Protein AF-A0A1L8PHJ1-F1 (afdb_monomer_lite)

Radius of gyration: 26.44 Å; chains: 1; bounding box: 62×34×85 Å

Sequence (189 aa):
YVNIPREQILANYRILLDYLNSPWISELEMPNFPSSNSGLFHFLEVKKLFLLNYLILTVSGTGTFFFLLYAKKKKLYKSFLLYFRFGILLSLTIIVSIIISFDALFLLFHQTFFNNDAWLFNPATDPIILALPAEFFMHNFLLAFGLVEIFLVVGYVIAKVKIRNQDNLTQRKNLKRQIGVEKEFSTVK

Secondary structure (DSSP, 8-state):
---S-HHHHHHHHHHHHHHHH-TT------TTS---HHHHHHHHHHHHHHHHHHHHHHHHHHHHHHHHHHHHHHTTHHHHHHHHHHHHHHHHHHHHHHHHHHHHHHHHHHHHH-SSSTTS--TTT-GGGGTS-HHHHHHHHHHHHHHHHHHHHHHHHHHHHHHHHHHHHHHHHHHHHHHHHHHHHHHT-

pLDDT: mean 93.97, std 7.01, range [52.66, 98.69]

Foldseek 3Di:
DDPDDPVLLVVLVVLLVCQLQDPPNPFRDRPRWAADPLLRVVSVLSSVVNVVVVVCCVVVVVVVVVVVVVCVVVVVLVVLLVVLVVQLVVLVVVLVCLVPPQPVVVVVVCVVRPPDCSVVDDCVRGVVCVSVPSVNVSVVSNVVSVVSNVVSVVSNVVSVVSVVVVVVVVVVVVVVVVVVVVVVVVVVD

Structure (mmCIF, N/CA/C/O backbone):
data_AF-A0A1L8PHJ1-F1
#
_entry.id   AF-A0A1L8PHJ1-F1
#
loop_
_atom_site.group_PDB
_atom_site.id
_atom_site.type_symbol
_atom_site.label_atom_id
_atom_site.label_alt_id
_atom_site.label_comp_id
_atom_site.label_asym_id
_atom_site.label_entity_id
_atom_site.label_seq_id
_atom_site.pdbx_PDB_ins_code
_atom_site.Cartn_x
_atom_site.Cartn_y
_atom_site.Cartn_z
_atom_site.occupancy
_atom_site.B_iso_or_equiv
_atom_site.auth_seq_id
_atom_site.auth_comp_id
_atom_site.auth_asym_id
_atom_site.auth_atom_id
_atom_site.pdbx_PDB_model_num
ATOM 1 N N . TYR A 1 1 ? 1.371 -10.123 -25.597 1.00 58.72 1 TYR A N 1
ATOM 2 C CA . TYR A 1 1 ? 1.732 -11.175 -24.624 1.00 58.72 1 TYR A CA 1
ATOM 3 C C . TYR A 1 1 ? 3.206 -11.509 -24.770 1.00 58.72 1 TYR A C 1
ATOM 5 O O . TYR A 1 1 ? 3.681 -11.585 -25.897 1.00 58.72 1 TYR A O 1
ATOM 13 N N . VAL A 1 2 ? 3.930 -11.646 -23.657 1.00 80.12 2 VAL A N 1
ATOM 14 C CA . VAL A 1 2 ? 5.372 -11.955 -23.646 1.00 80.12 2 VAL A CA 1
ATOM 15 C C . VAL A 1 2 ? 5.601 -13.387 -24.127 1.00 80.12 2 VAL A C 1
ATOM 17 O O . VAL A 1 2 ? 4.974 -14.310 -23.615 1.00 80.12 2 VAL A O 1
ATOM 20 N N . ASN A 1 3 ? 6.499 -13.579 -25.094 1.00 87.00 3 ASN A N 1
ATOM 21 C CA . ASN A 1 3 ? 6.809 -14.892 -25.664 1.00 87.00 3 ASN A CA 1
ATOM 22 C C . ASN A 1 3 ? 7.999 -15.563 -24.951 1.00 87.00 3 ASN A C 1
ATOM 24 O O . ASN A 1 3 ? 8.999 -15.891 -25.585 1.00 87.00 3 ASN A O 1
ATOM 28 N N . ILE A 1 4 ? 7.917 -15.716 -23.625 1.00 91.00 4 ILE A N 1
ATOM 29 C CA . ILE A 1 4 ? 8.902 -16.462 -22.823 1.00 91.00 4 ILE A CA 1
ATOM 30 C C . ILE A 1 4 ? 8.184 -17.410 -21.846 1.00 91.00 4 ILE A C 1
ATOM 32 O O . ILE A 1 4 ? 7.038 -17.141 -21.470 1.00 91.00 4 ILE A O 1
ATOM 36 N N . PRO A 1 5 ? 8.820 -18.513 -21.406 1.00 95.25 5 PRO A N 1
ATOM 37 C CA . PRO A 1 5 ? 8.209 -19.455 -20.472 1.00 95.25 5 PRO A CA 1
ATOM 38 C C . PRO A 1 5 ? 7.748 -18.791 -19.168 1.00 95.25 5 PRO A C 1
ATOM 40 O O . PRO A 1 5 ? 8.452 -17.959 -18.595 1.00 95.25 5 PRO A O 1
ATOM 43 N N . ARG A 1 6 ? 6.596 -19.226 -18.636 1.00 94.50 6 ARG A N 1
ATOM 44 C CA . ARG A 1 6 ? 6.019 -18.723 -17.370 1.00 94.50 6 ARG A CA 1
ATOM 45 C C . ARG A 1 6 ? 7.021 -18.720 -16.213 1.00 94.50 6 ARG A C 1
ATOM 47 O O . ARG A 1 6 ? 7.006 -17.810 -15.391 1.00 94.50 6 ARG A O 1
ATOM 54 N N . GLU A 1 7 ? 7.863 -19.743 -16.132 1.00 95.75 7 GLU A N 1
ATOM 55 C CA . GLU A 1 7 ? 8.888 -19.854 -15.094 1.00 95.75 7 GLU A CA 1
ATOM 56 C C . GLU A 1 7 ? 9.885 -18.689 -15.139 1.00 95.75 7 GLU A C 1
ATOM 58 O O . GLU A 1 7 ? 10.178 -18.104 -14.100 1.00 95.75 7 GLU A O 1
ATOM 63 N N . GLN A 1 8 ? 10.316 -18.282 -16.336 1.00 96.25 8 GLN A N 1
ATOM 64 C CA . GLN A 1 8 ? 11.213 -17.140 -16.517 1.00 96.25 8 GLN A CA 1
ATOM 65 C C . GLN A 1 8 ? 10.525 -15.827 -16.133 1.00 96.25 8 GLN A C 1
ATOM 67 O O . GLN A 1 8 ? 11.126 -15.004 -15.442 1.00 96.25 8 GLN A O 1
ATOM 72 N N . ILE A 1 9 ? 9.246 -15.652 -16.491 1.00 95.62 9 ILE A N 1
ATOM 73 C CA . ILE A 1 9 ? 8.458 -14.481 -16.067 1.00 95.62 9 ILE A CA 1
ATOM 74 C C . ILE A 1 9 ? 8.428 -14.392 -14.537 1.00 95.62 9 ILE A C 1
ATOM 76 O O . ILE A 1 9 ? 8.737 -13.348 -13.970 1.00 95.62 9 ILE A O 1
ATOM 80 N N . LEU A 1 10 ? 8.100 -15.495 -13.859 1.00 96.44 10 LEU A N 1
ATOM 81 C CA . LEU A 1 10 ? 8.018 -15.524 -12.398 1.00 96.44 10 LEU A CA 1
ATOM 82 C C . LEU A 1 10 ? 9.376 -15.346 -11.719 1.00 96.44 10 LEU A C 1
ATOM 84 O O . LEU A 1 10 ? 9.433 -14.721 -10.662 1.00 96.44 10 LEU A O 1
ATOM 88 N N . ALA A 1 11 ? 10.454 -15.873 -12.30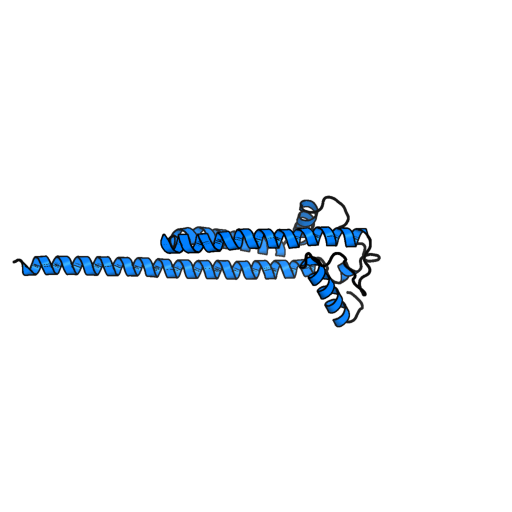0 1.00 97.56 11 ALA A N 1
ATOM 89 C CA . ALA A 1 11 ? 11.804 -15.671 -11.786 1.00 97.56 11 ALA A CA 1
ATOM 90 C C . ALA A 1 11 ? 12.192 -14.183 -11.817 1.00 97.56 11 ALA A C 1
ATOM 92 O O . ALA A 1 11 ? 12.595 -13.640 -10.793 1.00 97.56 11 ALA A O 1
ATOM 93 N N . ASN A 1 12 ? 11.978 -13.497 -12.944 1.00 97.56 12 ASN A N 1
ATOM 94 C CA . ASN A 1 12 ? 12.277 -12.064 -13.063 1.00 97.56 12 ASN A CA 1
ATOM 95 C C . ASN A 1 12 ? 11.343 -11.211 -12.199 1.00 97.56 12 ASN A C 1
ATOM 97 O O . ASN A 1 12 ? 11.788 -10.251 -11.579 1.00 97.56 12 ASN A O 1
ATOM 101 N N . TYR A 1 13 ? 10.067 -11.592 -12.091 1.00 96.56 13 TYR A N 1
ATOM 102 C CA . TYR A 1 13 ? 9.125 -10.929 -11.190 1.00 96.56 13 TYR A CA 1
ATOM 103 C C . TYR A 1 13 ? 9.574 -11.012 -9.724 1.00 96.56 13 TYR A C 1
ATOM 105 O O . TYR A 1 13 ? 9.470 -10.030 -8.995 1.00 96.56 13 TYR A O 1
ATOM 113 N N . ARG A 1 14 ? 10.119 -12.156 -9.287 1.00 97.75 14 ARG A N 1
ATOM 114 C CA . ARG A 1 14 ? 10.694 -12.299 -7.939 1.00 97.75 14 ARG A CA 1
ATOM 115 C C . ARG A 1 14 ? 11.923 -11.422 -7.746 1.00 97.75 14 ARG A C 1
ATOM 117 O O . ARG A 1 14 ? 11.971 -10.724 -6.746 1.00 97.75 14 ARG A O 1
ATOM 124 N N . ILE A 1 15 ? 12.842 -11.390 -8.713 1.00 98.38 15 ILE A N 1
ATOM 125 C CA . ILE A 1 15 ? 14.014 -10.500 -8.661 1.00 98.38 15 ILE A CA 1
ATOM 126 C C . ILE A 1 15 ? 13.575 -9.037 -8.512 1.00 98.38 15 ILE A C 1
ATOM 128 O O . ILE A 1 15 ? 14.080 -8.320 -7.648 1.00 98.38 15 ILE A O 1
ATOM 132 N N . LEU A 1 16 ? 12.590 -8.609 -9.306 1.00 98.38 16 LEU A N 1
ATOM 133 C CA . LEU A 1 16 ? 12.024 -7.268 -9.209 1.00 98.38 16 LEU A CA 1
ATOM 134 C C . LEU A 1 16 ? 11.424 -7.007 -7.821 1.00 98.38 16 LEU A C 1
ATOM 136 O O . LEU A 1 16 ? 11.701 -5.972 -7.218 1.00 98.38 16 LEU A O 1
ATOM 140 N N . LEU A 1 17 ? 10.623 -7.933 -7.285 1.00 98.12 17 LEU A N 1
ATOM 141 C CA . LEU A 1 17 ? 10.052 -7.781 -5.946 1.00 98.12 17 LEU A CA 1
ATOM 142 C C . LEU A 1 17 ? 11.123 -7.752 -4.853 1.00 98.12 17 LEU A C 1
ATOM 144 O O . LEU A 1 17 ? 11.017 -6.934 -3.941 1.00 98.12 17 LEU A O 1
ATOM 148 N N . ASP A 1 18 ? 12.151 -8.591 -4.933 1.00 98.38 18 ASP A N 1
ATOM 149 C CA . ASP A 1 18 ? 13.248 -8.592 -3.968 1.00 98.38 18 ASP A CA 1
ATOM 150 C C . ASP A 1 18 ? 13.958 -7.234 -3.982 1.00 98.38 18 ASP A C 1
ATOM 152 O O . ASP A 1 18 ? 14.141 -6.627 -2.923 1.00 98.38 18 ASP A O 1
ATOM 156 N N . TYR A 1 19 ? 14.260 -6.706 -5.174 1.00 98.69 19 TYR A N 1
ATOM 157 C CA . TYR A 1 19 ? 14.832 -5.372 -5.354 1.00 98.69 19 TYR A CA 1
ATOM 158 C C . TYR A 1 19 ? 13.950 -4.266 -4.757 1.00 98.69 19 TYR A C 1
ATOM 160 O O . TYR A 1 19 ? 14.456 -3.417 -4.020 1.00 98.69 19 TYR A O 1
ATOM 168 N N . LEU A 1 20 ? 12.643 -4.264 -5.042 1.00 98.50 20 LEU A N 1
ATOM 169 C CA . LEU A 1 20 ? 11.722 -3.218 -4.580 1.00 98.50 20 LEU A CA 1
ATOM 170 C C . LEU A 1 20 ? 11.507 -3.246 -3.059 1.00 98.50 20 LEU A C 1
ATOM 172 O O . LEU A 1 20 ? 11.397 -2.188 -2.439 1.00 98.50 20 LEU A O 1
ATOM 176 N N . ASN A 1 21 ? 11.462 -4.433 -2.448 1.00 98.12 21 ASN A N 1
ATOM 177 C CA . ASN A 1 21 ? 11.154 -4.585 -1.022 1.00 98.12 21 ASN A CA 1
ATOM 178 C C . ASN A 1 21 ? 12.393 -4.540 -0.113 1.00 98.12 21 ASN A C 1
ATOM 180 O O . ASN A 1 21 ? 12.257 -4.288 1.085 1.00 98.12 21 ASN A O 1
ATOM 184 N N . SER A 1 22 ? 13.596 -4.761 -0.652 1.00 96.94 22 SER A N 1
ATOM 185 C CA . SER A 1 22 ? 14.820 -4.882 0.149 1.00 96.94 22 SER A CA 1
ATOM 186 C C . SER A 1 22 ? 15.733 -3.659 0.016 1.00 96.94 22 SER A C 1
ATOM 188 O O . SER A 1 22 ? 16.270 -3.409 -1.067 1.00 96.94 22 SER A O 1
ATOM 190 N N . PRO A 1 23 ? 16.022 -2.909 1.097 1.00 95.81 23 PRO A N 1
ATOM 191 C CA . PRO A 1 23 ? 16.910 -1.748 1.019 1.00 95.81 23 PRO A CA 1
ATOM 192 C C . PRO A 1 23 ? 18.377 -2.104 0.710 1.00 95.81 23 PRO A C 1
ATOM 194 O O . PRO A 1 23 ? 19.097 -1.254 0.202 1.00 95.81 23 PRO A O 1
ATOM 197 N N . TRP A 1 24 ? 18.817 -3.340 0.967 1.00 96.56 24 TRP A N 1
ATOM 198 C CA . TRP A 1 24 ? 20.201 -3.797 0.746 1.00 96.56 24 TRP A CA 1
ATOM 199 C C . TRP A 1 24 ? 20.516 -4.251 -0.689 1.00 96.56 24 TRP A C 1
ATOM 201 O O . TRP A 1 24 ? 21.683 -4.455 -1.004 1.00 96.56 24 TRP A O 1
ATOM 211 N N . ILE A 1 25 ? 19.517 -4.414 -1.563 1.00 97.56 25 ILE A N 1
ATOM 212 C CA . ILE A 1 25 ? 19.743 -4.783 -2.971 1.00 97.56 25 ILE A CA 1
ATOM 213 C C . ILE A 1 25 ? 19.871 -3.497 -3.794 1.00 97.56 25 ILE A C 1
ATOM 215 O O . ILE A 1 25 ? 18.874 -2.827 -4.043 1.00 97.56 25 ILE A O 1
ATOM 219 N N . SER A 1 26 ? 21.080 -3.096 -4.179 1.00 95.31 26 SER A N 1
ATOM 220 C CA . SER A 1 26 ? 21.316 -1.797 -4.831 1.00 95.31 26 SER A CA 1
ATOM 221 C C . SER A 1 26 ? 20.964 -1.768 -6.317 1.00 95.31 26 SER A C 1
ATOM 223 O O . SER A 1 26 ? 20.560 -0.722 -6.821 1.00 95.31 26 SER A O 1
ATOM 225 N N . GLU A 1 27 ? 21.081 -2.902 -7.000 1.00 96.38 27 GLU A N 1
ATOM 226 C CA . GLU A 1 27 ? 20.980 -2.998 -8.457 1.00 96.38 27 GLU A CA 1
ATOM 227 C C . GLU A 1 27 ? 19.852 -3.947 -8.864 1.00 96.38 27 GLU A C 1
ATOM 229 O O . GLU A 1 27 ? 19.586 -4.948 -8.195 1.00 96.38 27 GLU A O 1
ATOM 234 N N . LEU A 1 28 ? 19.159 -3.589 -9.945 1.00 98.06 28 LEU A N 1
ATOM 235 C CA . LEU A 1 28 ? 18.108 -4.399 -10.545 1.00 98.06 28 LEU A CA 1
ATOM 236 C C . LEU A 1 28 ? 18.639 -4.996 -11.844 1.00 98.06 28 LEU A C 1
ATOM 238 O O . LEU A 1 28 ? 18.868 -4.273 -12.810 1.00 98.06 28 LEU A O 1
ATOM 242 N N . GLU A 1 29 ? 18.757 -6.318 -11.878 1.00 96.44 29 GLU A N 1
ATOM 243 C CA . GLU A 1 29 ? 19.151 -7.058 -13.071 1.00 96.44 29 GLU A CA 1
ATOM 244 C C . GLU A 1 29 ? 18.118 -8.143 -13.363 1.00 96.44 29 GLU A C 1
ATOM 246 O O . GLU A 1 29 ? 17.977 -9.105 -12.613 1.00 96.44 29 GLU A O 1
ATOM 251 N N . MET A 1 30 ? 17.371 -7.984 -14.455 1.00 96.44 30 MET A N 1
ATOM 252 C CA . MET A 1 30 ? 16.357 -8.944 -14.894 1.00 96.44 30 MET A CA 1
ATOM 253 C C . MET A 1 30 ? 16.862 -9.690 -16.139 1.00 96.44 30 MET A C 1
ATOM 255 O O . MET A 1 30 ? 16.794 -9.138 -17.239 1.00 96.44 30 MET A O 1
ATOM 259 N N . PRO A 1 31 ? 17.348 -10.944 -16.018 1.00 95.50 31 PRO A N 1
ATOM 260 C CA . PRO A 1 31 ? 17.994 -11.660 -17.123 1.00 95.50 31 PRO A CA 1
ATOM 261 C C . PRO A 1 31 ? 17.134 -11.829 -18.380 1.00 95.50 31 PRO A C 1
ATOM 263 O O . PRO A 1 31 ? 17.669 -11.971 -19.476 1.00 95.50 31 PRO A O 1
ATOM 266 N N . ASN A 1 32 ? 15.803 -11.840 -18.240 1.00 96.44 32 ASN A N 1
ATOM 267 C CA . ASN A 1 32 ? 14.878 -12.022 -19.364 1.00 96.44 32 ASN A CA 1
ATOM 268 C C . ASN A 1 32 ? 14.115 -10.747 -19.745 1.00 96.44 32 ASN A C 1
ATOM 270 O O . ASN A 1 32 ? 13.354 -10.768 -20.711 1.00 96.44 32 ASN A O 1
ATOM 274 N N . PHE A 1 33 ? 14.322 -9.650 -19.015 1.00 96.00 33 PHE A N 1
ATOM 275 C CA . PHE A 1 33 ? 13.743 -8.344 -19.314 1.00 96.00 33 PHE A CA 1
ATOM 276 C C . PHE A 1 33 ? 14.852 -7.289 -19.283 1.00 96.00 33 PHE A C 1
ATOM 278 O O . PHE A 1 33 ? 15.045 -6.644 -18.248 1.00 96.00 33 PHE A O 1
ATOM 285 N N . PRO A 1 34 ? 15.595 -7.105 -20.396 1.00 95.75 34 PRO A N 1
ATOM 286 C CA . PRO A 1 34 ? 16.557 -6.013 -20.485 1.00 95.75 34 PRO A CA 1
ATOM 287 C C . PRO A 1 34 ? 15.863 -4.691 -20.148 1.00 95.75 34 PRO A C 1
ATOM 289 O O . PRO A 1 34 ? 14.668 -4.530 -20.384 1.00 95.75 34 PRO A O 1
ATOM 292 N N . SER A 1 35 ? 16.598 -3.780 -19.528 1.00 96.38 35 SER A N 1
ATOM 293 C CA . SER A 1 35 ? 16.059 -2.503 -19.070 1.00 96.38 35 SER A CA 1
ATOM 294 C C . SER A 1 35 ? 17.006 -1.392 -19.492 1.00 96.38 35 SER A C 1
ATOM 296 O O . SER A 1 35 ? 18.223 -1.506 -19.337 1.00 96.38 35 SER A O 1
ATOM 298 N N . SER A 1 36 ? 16.451 -0.320 -20.042 1.00 97.88 36 SER A N 1
ATOM 299 C CA . SER A 1 36 ? 17.197 0.894 -20.346 1.00 97.88 36 SER A CA 1
ATOM 300 C C . SER A 1 36 ? 17.614 1.617 -19.060 1.00 97.88 36 SER A C 1
ATOM 302 O O . SER A 1 36 ? 17.044 1.400 -17.990 1.00 97.88 36 SER A O 1
ATOM 304 N N . ASN A 1 37 ? 18.561 2.556 -19.163 1.00 98.00 37 ASN A N 1
ATOM 305 C CA . ASN A 1 37 ? 18.913 3.430 -18.034 1.00 98.00 37 ASN A CA 1
ATOM 306 C C . ASN A 1 37 ? 17.697 4.213 -17.508 1.00 98.00 37 ASN A C 1
ATOM 308 O O . ASN A 1 37 ? 17.584 4.437 -16.306 1.00 98.00 37 ASN A O 1
ATOM 312 N N . SER A 1 38 ? 16.783 4.599 -18.405 1.00 98.12 38 SER A N 1
ATOM 313 C CA . SER A 1 38 ? 15.531 5.276 -18.056 1.00 98.12 38 SER A CA 1
ATOM 314 C C . SER A 1 38 ? 14.597 4.344 -17.277 1.00 98.12 38 SER A C 1
ATOM 316 O O . SER A 1 38 ? 14.136 4.694 -16.194 1.00 98.12 38 SER A O 1
ATOM 318 N N . GLY A 1 39 ? 14.392 3.115 -17.761 1.00 97.62 39 GLY A N 1
ATOM 319 C CA . GLY A 1 39 ? 13.564 2.118 -17.080 1.00 97.62 39 GLY A CA 1
ATOM 320 C C . GLY A 1 39 ? 14.099 1.733 -15.699 1.00 97.62 39 GLY A C 1
ATOM 321 O O . GLY A 1 39 ? 13.346 1.679 -14.726 1.00 97.62 39 GLY A O 1
ATOM 322 N N . LEU A 1 40 ? 15.417 1.545 -15.578 1.00 98.38 40 LEU A N 1
ATOM 323 C CA . LEU A 1 40 ? 16.080 1.298 -14.293 1.00 98.38 40 LEU A CA 1
ATOM 324 C C . LEU A 1 40 ? 15.943 2.487 -13.335 1.00 98.38 40 LEU A C 1
ATOM 326 O O . LEU A 1 40 ? 15.695 2.289 -12.144 1.00 98.38 40 LEU A O 1
ATOM 330 N N . PHE A 1 41 ? 16.061 3.717 -13.843 1.00 98.50 41 PHE A N 1
ATOM 331 C CA . PHE A 1 41 ? 15.834 4.919 -13.044 1.00 98.50 41 PHE A CA 1
ATOM 332 C C . PHE A 1 41 ? 14.400 4.971 -12.504 1.00 98.50 41 PHE A C 1
ATOM 334 O O . PHE A 1 41 ? 14.215 5.189 -11.306 1.00 98.50 41 PHE A O 1
ATOM 341 N N . HIS A 1 42 ? 13.398 4.660 -13.328 1.00 98.31 42 HIS A N 1
ATOM 342 C CA . HIS A 1 42 ? 12.015 4.581 -12.865 1.00 98.31 42 HIS A CA 1
ATOM 343 C C . HIS A 1 42 ? 11.825 3.521 -11.767 1.00 98.31 42 HIS A C 1
ATOM 345 O O . HIS A 1 42 ? 11.224 3.801 -10.728 1.00 98.31 42 HIS A O 1
ATOM 351 N N . PHE A 1 43 ? 12.388 2.316 -11.922 1.00 98.44 43 PHE A N 1
ATOM 352 C CA . PHE A 1 43 ? 12.309 1.289 -10.874 1.00 98.44 43 PHE A CA 1
ATOM 353 C C . PHE A 1 43 ? 12.990 1.708 -9.566 1.00 98.44 43 PHE A C 1
ATOM 355 O O . PHE A 1 43 ? 12.500 1.365 -8.487 1.00 98.44 43 PHE A O 1
ATOM 362 N N . LEU A 1 44 ? 14.073 2.485 -9.631 1.00 98.50 44 LEU A N 1
ATOM 363 C CA . LEU A 1 44 ? 14.691 3.081 -8.447 1.00 98.50 44 LEU A CA 1
ATOM 364 C C . LEU A 1 44 ? 13.749 4.079 -7.755 1.00 98.50 44 LEU A C 1
ATOM 366 O O . LEU A 1 44 ? 13.693 4.122 -6.523 1.00 98.50 44 LEU A O 1
ATOM 370 N N . GLU A 1 45 ? 13.001 4.885 -8.508 1.00 98.44 45 GLU A N 1
ATOM 371 C CA . GLU A 1 45 ? 11.986 5.781 -7.940 1.00 98.44 45 GLU A CA 1
ATOM 372 C C . GLU A 1 45 ? 10.846 4.988 -7.286 1.00 98.44 45 GLU A C 1
ATOM 374 O O . GLU A 1 45 ? 10.489 5.256 -6.135 1.00 98.44 45 GLU A O 1
ATOM 379 N N . VAL A 1 46 ? 10.340 3.948 -7.955 1.00 98.06 46 VAL A N 1
ATOM 380 C CA . VAL A 1 46 ? 9.320 3.038 -7.404 1.00 98.06 46 VAL A CA 1
ATOM 381 C C . VAL A 1 46 ? 9.818 2.371 -6.118 1.00 98.06 46 VAL A C 1
ATOM 383 O O . VAL A 1 46 ? 9.088 2.325 -5.126 1.00 98.06 46 VAL A O 1
ATOM 386 N N . LYS A 1 47 ? 11.082 1.937 -6.065 1.00 98.62 47 LYS A N 1
ATOM 387 C CA . LYS A 1 47 ? 11.702 1.393 -4.848 1.00 98.62 47 LYS A CA 1
ATOM 388 C C . LYS A 1 47 ? 11.642 2.376 -3.679 1.00 98.62 47 LYS A C 1
ATOM 390 O O . LYS A 1 47 ? 11.324 1.980 -2.558 1.00 98.62 47 LYS A O 1
ATOM 395 N N . LYS A 1 48 ? 11.907 3.665 -3.909 1.00 98.31 48 LYS A N 1
ATOM 396 C CA . LYS A 1 48 ? 11.797 4.687 -2.851 1.00 98.31 48 LYS A CA 1
ATOM 397 C C . LYS A 1 48 ? 10.370 4.773 -2.307 1.00 98.31 48 LYS A C 1
ATOM 399 O O . LYS A 1 48 ? 10.207 4.886 -1.093 1.00 98.31 48 LYS A O 1
ATOM 404 N N . LEU A 1 49 ? 9.352 4.663 -3.164 1.00 98.38 49 LEU A N 1
ATOM 405 C CA . LEU A 1 49 ? 7.949 4.625 -2.731 1.00 98.38 49 LEU A CA 1
ATOM 406 C C . LEU A 1 49 ? 7.630 3.368 -1.904 1.00 98.38 49 LEU A C 1
ATOM 408 O O . LEU A 1 49 ? 6.925 3.473 -0.901 1.00 98.38 49 LEU A O 1
ATOM 412 N N . PHE A 1 50 ? 8.191 2.204 -2.249 1.00 98.38 50 PHE A N 1
ATOM 413 C CA . PHE A 1 50 ? 8.062 0.977 -1.445 1.00 98.38 50 PHE A CA 1
ATOM 414 C C . PHE A 1 50 ? 8.669 1.145 -0.045 1.00 98.38 50 PHE A C 1
ATOM 416 O O . PHE A 1 50 ? 8.023 0.843 0.961 1.00 98.38 50 PHE A O 1
ATOM 423 N N . LEU A 1 51 ? 9.887 1.684 0.045 1.00 98.12 51 LEU A N 1
ATOM 424 C CA . LEU A 1 51 ? 10.548 1.931 1.330 1.00 98.12 51 LEU A CA 1
ATOM 425 C C . LEU A 1 51 ? 9.812 2.993 2.163 1.00 98.12 51 LEU A C 1
ATOM 427 O O . LEU A 1 51 ? 9.651 2.828 3.374 1.00 98.12 51 LEU A O 1
ATOM 431 N N . LEU A 1 52 ? 9.300 4.048 1.520 1.00 98.19 52 LEU A N 1
ATOM 432 C CA . LEU A 1 52 ? 8.445 5.043 2.168 1.00 98.19 52 LEU A CA 1
ATOM 433 C C . LEU A 1 52 ? 7.160 4.405 2.714 1.00 98.19 52 LEU A C 1
ATOM 435 O O . LEU A 1 52 ? 6.755 4.706 3.836 1.00 98.19 52 LEU A O 1
ATOM 439 N N . ASN A 1 53 ? 6.547 3.486 1.967 1.00 97.31 53 ASN A N 1
ATOM 440 C CA . ASN A 1 53 ? 5.371 2.754 2.425 1.00 97.31 53 ASN A CA 1
ATOM 441 C C . ASN A 1 53 ? 5.669 1.920 3.683 1.00 97.31 53 ASN A C 1
ATOM 443 O O . ASN A 1 53 ? 4.888 1.953 4.633 1.00 97.31 53 ASN A O 1
ATOM 447 N N . TYR A 1 54 ? 6.820 1.242 3.758 1.00 97.88 54 TYR A N 1
ATOM 448 C CA . TYR A 1 54 ? 7.229 0.528 4.977 1.00 97.88 54 TYR A CA 1
ATOM 449 C C . TYR A 1 54 ? 7.441 1.454 6.177 1.00 97.88 54 TYR A C 1
ATOM 451 O O . TYR A 1 54 ? 7.064 1.104 7.302 1.00 97.88 54 TYR A O 1
ATOM 459 N N . LEU A 1 55 ? 7.998 2.647 5.955 1.00 97.94 55 LEU A N 1
ATOM 460 C CA . LEU A 1 55 ? 8.132 3.658 7.002 1.00 97.94 55 LEU A CA 1
ATOM 461 C C . LEU A 1 55 ? 6.755 4.107 7.510 1.00 97.94 55 LEU A C 1
ATOM 463 O O . LEU A 1 55 ? 6.507 4.083 8.718 1.00 97.94 55 LEU A O 1
ATOM 467 N N . ILE A 1 56 ? 5.842 4.452 6.598 1.00 98.19 56 ILE A N 1
ATOM 468 C CA . ILE A 1 56 ? 4.467 4.848 6.933 1.00 98.19 56 ILE A CA 1
ATOM 469 C C . ILE A 1 56 ? 3.761 3.722 7.688 1.00 98.19 56 ILE A C 1
ATOM 471 O O . ILE A 1 56 ? 3.157 3.980 8.730 1.00 98.19 56 ILE A O 1
ATOM 475 N N . LEU A 1 57 ? 3.866 2.476 7.221 1.00 96.75 57 LEU A N 1
ATOM 476 C CA . LEU A 1 57 ? 3.285 1.305 7.878 1.00 96.75 57 LEU A CA 1
ATOM 477 C C . LEU A 1 57 ? 3.824 1.129 9.300 1.00 96.75 57 LEU A C 1
ATOM 479 O O . LEU A 1 57 ? 3.049 0.910 10.228 1.00 96.75 57 LEU A O 1
ATOM 483 N N . THR A 1 58 ? 5.135 1.263 9.496 1.00 97.88 58 THR A N 1
ATOM 484 C CA . THR A 1 58 ? 5.766 1.090 10.813 1.00 97.88 58 THR A CA 1
ATOM 485 C C . THR A 1 58 ? 5.305 2.167 11.795 1.00 97.88 58 THR A C 1
ATOM 487 O O . THR A 1 58 ? 4.892 1.856 12.917 1.00 97.88 58 THR A O 1
ATOM 490 N N . VAL A 1 59 ? 5.317 3.435 11.369 1.00 98.12 59 VAL A N 1
ATOM 491 C CA . VAL A 1 59 ? 4.904 4.575 12.203 1.00 98.12 59 VAL A CA 1
ATOM 492 C C . VAL A 1 59 ? 3.408 4.509 12.513 1.00 98.12 59 VAL A C 1
ATOM 494 O O . VAL A 1 59 ? 3.007 4.552 13.679 1.00 98.12 59 VAL A O 1
ATOM 497 N N . SER A 1 60 ? 2.571 4.352 11.485 1.00 97.19 60 SER A N 1
ATOM 498 C CA . SER A 1 60 ? 1.113 4.299 11.639 1.00 97.19 60 SER A CA 1
ATOM 499 C C . SER A 1 60 ? 0.647 3.044 12.377 1.00 97.19 60 SER A C 1
ATOM 501 O O . SER A 1 60 ? -0.253 3.132 13.212 1.00 97.19 60 SER A O 1
ATOM 503 N N . GLY A 1 61 ? 1.279 1.892 12.144 1.00 97.06 61 GLY A N 1
ATOM 504 C CA . GLY A 1 61 ? 0.996 0.636 12.835 1.00 97.06 61 GLY A CA 1
ATOM 505 C C . GLY A 1 61 ? 1.318 0.720 14.325 1.00 97.06 61 GLY A C 1
ATOM 506 O O . GLY A 1 61 ? 0.478 0.376 15.159 1.00 97.06 61 GLY A O 1
ATOM 507 N N . THR A 1 62 ? 2.482 1.275 14.672 1.00 97.69 62 THR A N 1
ATOM 508 C CA . THR A 1 62 ? 2.873 1.523 16.069 1.00 97.69 62 TH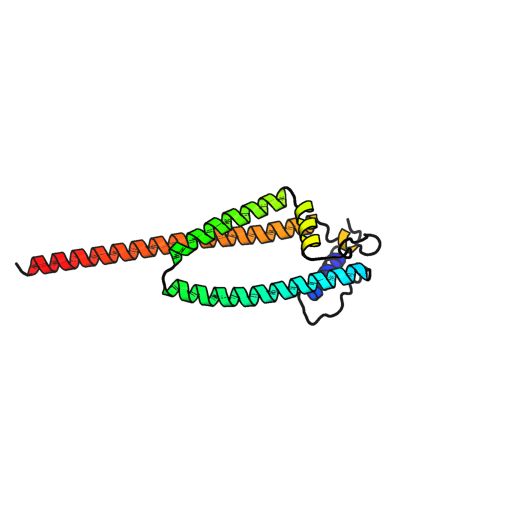R A CA 1
ATOM 509 C C . THR A 1 62 ? 1.899 2.485 16.751 1.00 97.69 62 THR A C 1
ATOM 511 O O . THR A 1 62 ? 1.389 2.195 17.837 1.00 97.69 62 THR A O 1
ATOM 514 N N . GLY A 1 63 ? 1.565 3.601 16.094 1.00 97.12 63 GLY A N 1
ATOM 515 C CA . GLY A 1 63 ? 0.575 4.555 16.600 1.00 97.12 63 GLY A CA 1
ATOM 516 C C . GLY A 1 63 ? -0.805 3.921 16.801 1.00 97.12 63 GLY A C 1
ATOM 517 O O . GLY A 1 63 ? -1.422 4.082 17.856 1.00 97.12 63 GLY A O 1
ATOM 518 N N . THR A 1 64 ? -1.258 3.125 15.830 1.00 94.25 64 THR A N 1
ATOM 519 C CA . THR A 1 64 ? -2.532 2.395 15.886 1.00 94.25 64 THR A CA 1
ATOM 520 C C . THR A 1 64 ? -2.555 1.416 17.053 1.00 94.25 64 THR A C 1
ATOM 522 O O . THR A 1 64 ? -3.540 1.372 17.791 1.00 94.25 64 THR A O 1
ATOM 525 N N . PHE A 1 65 ? -1.473 0.670 17.284 1.00 96.12 65 PHE A N 1
ATOM 526 C CA . PHE A 1 65 ? -1.374 -0.266 18.403 1.00 96.12 65 PHE A CA 1
ATOM 527 C C . PHE A 1 65 ? -1.590 0.433 19.754 1.00 96.12 65 PHE A C 1
ATOM 529 O O . PHE A 1 65 ? -2.482 0.047 20.520 1.00 96.12 65 PHE A O 1
ATOM 536 N N . PHE A 1 66 ? -0.846 1.508 20.032 1.00 96.75 66 PHE A N 1
ATOM 537 C CA . PHE A 1 66 ? -0.998 2.262 21.283 1.00 96.75 66 PHE A CA 1
ATOM 538 C C . PHE A 1 66 ? -2.373 2.928 21.400 1.00 96.75 66 PHE A C 1
ATOM 540 O O . PHE A 1 66 ? -2.993 2.893 22.471 1.00 96.75 66 PHE A O 1
ATOM 547 N N . PHE A 1 67 ? -2.896 3.472 20.301 1.00 93.50 67 PHE A N 1
ATOM 548 C CA . PHE A 1 67 ? -4.227 4.068 20.270 1.00 93.50 67 PHE A CA 1
ATOM 549 C C . PHE A 1 67 ? -5.330 3.046 20.572 1.00 93.50 67 PHE A C 1
ATOM 551 O O . PHE A 1 67 ? -6.238 3.336 21.353 1.00 93.50 67 PHE A O 1
ATOM 558 N N . LEU A 1 68 ? -5.246 1.823 20.042 1.00 91.50 68 LEU A N 1
ATOM 559 C CA . LEU A 1 68 ? -6.220 0.765 20.325 1.00 91.50 68 LEU A CA 1
ATOM 560 C C . LEU A 1 68 ? -6.191 0.330 21.798 1.00 91.50 68 LEU A C 1
ATOM 562 O O . LEU A 1 68 ? -7.255 0.098 22.386 1.00 91.50 68 LEU A O 1
ATOM 566 N N . LEU A 1 69 ? -5.012 0.273 22.430 1.00 93.31 69 LEU A N 1
ATOM 567 C CA . LEU A 1 69 ? -4.893 0.024 23.874 1.00 93.31 69 LEU A CA 1
ATOM 568 C C . LEU A 1 69 ? -5.570 1.133 24.690 1.00 93.31 69 LEU A C 1
ATOM 570 O O . LEU A 1 69 ? -6.335 0.845 25.619 1.00 93.31 69 LEU A O 1
ATOM 574 N N . TYR A 1 70 ? -5.332 2.393 24.326 1.00 93.88 70 TYR A N 1
ATOM 575 C CA . TYR A 1 70 ? -5.977 3.549 24.946 1.00 93.88 70 TYR A CA 1
ATOM 576 C C . TYR A 1 70 ? -7.503 3.521 24.762 1.00 93.88 70 TYR A C 1
ATOM 578 O O . TYR A 1 70 ? -8.257 3.602 25.738 1.00 93.88 70 TYR A O 1
ATOM 586 N N . ALA A 1 71 ? -7.978 3.318 23.534 1.00 90.12 71 ALA A N 1
ATOM 587 C CA . ALA A 1 71 ? -9.396 3.291 23.195 1.00 90.12 71 ALA A CA 1
ATOM 588 C C . ALA A 1 71 ? -10.142 2.146 23.892 1.00 90.12 71 ALA A C 1
ATOM 590 O O . ALA A 1 71 ? -11.270 2.337 24.356 1.00 90.12 71 ALA A O 1
ATOM 591 N N . LYS A 1 72 ? -9.502 0.976 24.046 1.00 87.44 72 LYS A N 1
ATOM 592 C CA . LYS A 1 72 ? -10.037 -0.147 24.832 1.00 87.44 72 LYS A CA 1
ATOM 593 C C . LYS A 1 72 ? -10.244 0.248 26.293 1.00 87.44 72 LYS A C 1
ATOM 595 O O . LYS A 1 72 ? -11.318 -0.022 26.832 1.00 87.44 72 LYS A O 1
ATOM 600 N N . LYS A 1 73 ? -9.258 0.907 26.919 1.00 90.00 73 LYS A N 1
ATOM 601 C CA . LYS A 1 73 ? -9.355 1.394 28.311 1.00 90.00 73 LYS A CA 1
ATOM 602 C C . LYS A 1 73 ? -10.475 2.426 28.475 1.00 90.00 73 LYS A C 1
ATOM 604 O O . LYS A 1 73 ? -11.218 2.369 29.450 1.00 90.00 73 LYS A O 1
ATOM 609 N N . LYS A 1 74 ? -10.628 3.334 27.509 1.00 89.50 74 LYS A N 1
ATOM 610 C CA . LYS A 1 74 ? -11.634 4.412 27.524 1.00 89.50 74 LYS A CA 1
ATOM 611 C C . LYS A 1 74 ? -13.001 4.022 26.940 1.00 89.50 74 LYS A C 1
ATOM 613 O O . LYS A 1 74 ? -13.912 4.838 26.951 1.00 89.50 74 LYS A O 1
ATOM 618 N N . LYS A 1 75 ? -13.170 2.777 26.471 1.00 85.19 75 LYS A N 1
ATOM 619 C CA . LYS A 1 75 ? -14.408 2.241 25.866 1.00 85.19 75 LYS A CA 1
ATOM 620 C C . LYS A 1 75 ? -14.938 3.072 24.682 1.00 85.19 75 LYS A C 1
ATOM 622 O O . LYS A 1 75 ? -16.146 3.180 24.494 1.00 85.19 75 LYS A O 1
ATOM 627 N N . LEU A 1 76 ? -14.051 3.594 23.835 1.00 86.19 76 LEU A N 1
ATOM 628 C CA . LEU A 1 76 ? -14.390 4.503 22.721 1.00 86.19 76 LEU A CA 1
ATOM 629 C C . LEU A 1 76 ? -14.982 3.808 21.476 1.00 86.19 76 LEU A C 1
ATOM 631 O O . LEU A 1 76 ? -14.929 4.339 20.371 1.00 86.19 76 LEU A O 1
ATOM 635 N N . TYR A 1 77 ? -15.572 2.619 21.627 1.00 80.44 77 TYR A N 1
ATOM 636 C CA . TYR A 1 77 ? -16.047 1.810 20.496 1.00 80.44 77 TYR A CA 1
ATOM 637 C C . TYR A 1 77 ? -17.134 2.509 19.667 1.00 80.44 77 TYR A C 1
ATOM 639 O O . TYR A 1 77 ? -17.202 2.298 18.459 1.00 80.44 77 TYR A O 1
ATOM 647 N N . LYS A 1 78 ? -17.959 3.363 20.294 1.00 84.19 78 LYS A N 1
ATOM 648 C CA . LYS A 1 78 ? -19.005 4.136 19.600 1.00 84.19 78 LYS A CA 1
ATOM 649 C C . LYS A 1 78 ? -18.407 5.100 18.570 1.00 84.19 78 LYS A C 1
ATOM 651 O O . LYS A 1 78 ? -18.931 5.180 17.462 1.00 84.19 78 LYS A O 1
ATOM 656 N N . SER A 1 79 ? -17.277 5.736 18.883 1.00 85.75 79 SER A N 1
ATOM 657 C CA . SER A 1 79 ? -16.578 6.641 17.962 1.00 85.75 79 SER A CA 1
ATOM 658 C C . SER A 1 79 ? -16.042 5.910 16.725 1.00 85.75 79 SER A C 1
ATOM 660 O O . SER A 1 79 ? -16.051 6.465 15.632 1.00 85.75 79 SER A O 1
ATOM 662 N N . PHE A 1 80 ? -15.653 4.636 16.859 1.00 87.69 80 PHE A N 1
ATOM 663 C CA . PHE A 1 80 ? -15.137 3.827 15.745 1.00 87.69 80 PHE A CA 1
ATOM 664 C C . PHE A 1 80 ? -16.168 3.530 14.660 1.00 87.69 80 PHE A C 1
ATOM 666 O O . PHE A 1 80 ? -15.795 3.385 13.500 1.00 87.69 80 PHE A O 1
ATOM 673 N N . LEU A 1 81 ? -17.462 3.499 14.992 1.00 91.94 81 LEU A N 1
ATOM 674 C CA . LEU A 1 81 ? -18.503 3.256 13.991 1.00 91.94 81 LEU A CA 1
ATOM 675 C C . LEU A 1 81 ? -18.519 4.313 12.889 1.00 91.94 81 LEU A C 1
ATOM 677 O O . LEU A 1 81 ? -18.810 3.977 11.743 1.00 91.94 81 LEU A O 1
ATOM 681 N N . LEU A 1 82 ? -18.233 5.570 13.233 1.00 92.25 82 LEU A N 1
ATOM 682 C CA . LEU A 1 82 ? -18.209 6.655 12.262 1.00 92.25 82 LEU A CA 1
ATOM 683 C C . LEU A 1 82 ? -17.031 6.487 11.297 1.00 92.25 82 LEU A C 1
ATOM 685 O O . LEU A 1 82 ? -17.228 6.535 10.087 1.00 92.25 82 LEU A O 1
ATOM 689 N N . TYR A 1 83 ? -15.842 6.195 11.830 1.00 92.69 83 TYR A N 1
ATOM 690 C CA . TYR A 1 83 ? -14.644 5.965 11.024 1.00 92.69 83 TYR A CA 1
ATOM 691 C C . TYR A 1 83 ? -14.786 4.753 10.102 1.00 92.69 83 TYR A C 1
ATOM 693 O O . TYR A 1 83 ? -14.461 4.857 8.926 1.00 92.69 83 TYR A O 1
ATOM 701 N N . PHE A 1 84 ? -15.338 3.635 10.586 1.00 95.50 84 PHE A N 1
ATOM 702 C CA . PHE A 1 84 ? -15.591 2.478 9.726 1.00 95.50 84 PHE A CA 1
ATOM 703 C C . PHE A 1 84 ? -16.616 2.782 8.627 1.00 95.50 84 PHE A C 1
ATOM 705 O O . PHE A 1 84 ? -16.411 2.372 7.494 1.00 95.50 84 PHE A O 1
ATOM 712 N N . ARG A 1 85 ? -17.691 3.528 8.922 1.00 95.75 85 ARG A N 1
ATOM 713 C CA . ARG A 1 85 ? -18.688 3.919 7.906 1.00 95.75 85 ARG A CA 1
ATOM 714 C C . ARG A 1 85 ? -18.086 4.789 6.813 1.00 95.75 85 ARG A C 1
ATOM 716 O O . ARG A 1 85 ? -18.288 4.498 5.641 1.00 95.75 85 ARG A O 1
ATOM 723 N N . PHE A 1 86 ? -17.359 5.838 7.193 1.00 96.88 86 PHE A N 1
ATOM 724 C CA . PHE A 1 86 ? -16.687 6.690 6.215 1.00 96.88 86 PHE A CA 1
ATOM 725 C C . PHE A 1 86 ? -15.619 5.921 5.443 1.00 96.88 86 PHE A C 1
ATOM 727 O O . PHE A 1 86 ? -15.537 6.078 4.232 1.00 96.88 86 PHE A O 1
ATOM 734 N N . GLY A 1 87 ? -14.859 5.056 6.120 1.00 97.31 87 GLY A N 1
ATOM 735 C CA . GLY A 1 87 ? -13.872 4.192 5.482 1.00 97.31 87 GLY A CA 1
ATOM 736 C C . GLY A 1 87 ? -14.493 3.292 4.417 1.00 97.31 87 GLY A C 1
ATOM 737 O O . GLY A 1 87 ? -13.985 3.262 3.306 1.00 97.31 87 GLY A O 1
ATOM 738 N N . ILE A 1 88 ? -15.604 2.616 4.733 1.00 98.31 88 ILE A N 1
ATOM 739 C CA . ILE A 1 88 ? -16.363 1.770 3.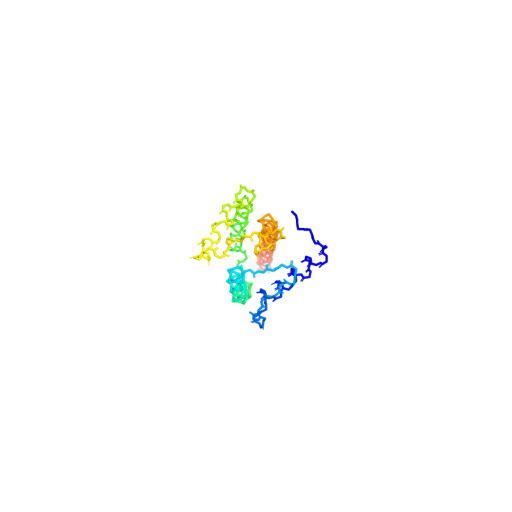793 1.00 98.31 88 ILE A CA 1
ATOM 740 C C . ILE A 1 88 ? -16.802 2.585 2.574 1.00 98.31 88 ILE A C 1
ATOM 742 O O . ILE A 1 88 ? -16.522 2.216 1.440 1.00 98.31 88 ILE A O 1
ATOM 746 N N . LEU A 1 89 ? -17.447 3.737 2.788 1.00 98.12 89 LEU A N 1
ATOM 747 C CA . LEU A 1 89 ? -17.919 4.572 1.677 1.00 98.12 89 LEU A CA 1
ATOM 748 C C . LEU A 1 89 ? -16.766 5.074 0.797 1.00 98.12 89 LEU A C 1
ATOM 750 O O . LEU A 1 89 ? -16.878 5.065 -0.430 1.00 98.12 89 LEU A O 1
ATOM 754 N N . LEU A 1 90 ? -15.658 5.493 1.411 1.00 98.06 90 LEU A N 1
ATOM 755 C CA . LEU A 1 90 ? -14.474 5.963 0.697 1.00 98.06 90 LEU A CA 1
ATOM 756 C C . LEU A 1 90 ? -13.818 4.831 -0.102 1.00 98.06 90 LEU A C 1
ATOM 758 O O . LEU A 1 90 ? -13.528 5.006 -1.280 1.00 98.06 90 LEU A O 1
ATOM 762 N N . SER A 1 91 ? -13.625 3.670 0.522 1.00 97.75 91 SER A N 1
ATOM 763 C CA . SER A 1 91 ? -13.040 2.480 -0.100 1.00 97.75 91 SER A CA 1
ATOM 764 C C . SER A 1 91 ? -13.882 1.999 -1.286 1.00 97.75 91 SER A C 1
ATOM 766 O O . SER A 1 91 ? -13.350 1.853 -2.386 1.00 97.75 91 SER A O 1
ATOM 768 N N . LEU A 1 92 ? -15.208 1.896 -1.134 1.00 98.12 92 LEU A N 1
ATOM 769 C CA . LEU A 1 92 ? -16.121 1.594 -2.244 1.00 98.12 92 LEU A CA 1
ATOM 770 C C . LEU A 1 92 ? -16.033 2.624 -3.377 1.00 98.12 92 LEU A C 1
ATOM 772 O O . LEU A 1 92 ? -16.008 2.245 -4.545 1.00 98.12 92 LEU A O 1
ATOM 776 N N . THR A 1 93 ? -15.944 3.917 -3.053 1.00 98.06 93 THR A N 1
ATOM 777 C CA . THR A 1 93 ? -15.781 4.981 -4.061 1.00 98.06 93 THR A CA 1
ATOM 778 C C . THR A 1 93 ? -14.478 4.815 -4.847 1.00 98.06 93 THR A C 1
ATOM 780 O O . THR A 1 93 ? -14.464 5.001 -6.066 1.00 98.06 93 THR A O 1
ATOM 783 N N . ILE A 1 94 ? -13.392 4.421 -4.177 1.00 97.62 94 ILE A N 1
ATOM 784 C CA . ILE A 1 94 ? -12.106 4.147 -4.826 1.00 97.62 94 ILE A CA 1
ATOM 785 C C . ILE A 1 94 ? -12.208 2.907 -5.719 1.00 97.62 94 ILE A C 1
ATOM 787 O O . ILE A 1 94 ? -11.786 2.965 -6.870 1.00 97.62 94 ILE A O 1
ATOM 791 N N . ILE A 1 95 ? -12.818 1.817 -5.241 1.00 98.31 95 ILE A N 1
ATOM 792 C CA . ILE A 1 95 ? -13.033 0.596 -6.038 1.00 98.31 95 ILE A CA 1
ATOM 793 C C . ILE A 1 95 ? -13.832 0.912 -7.304 1.00 98.31 95 ILE A C 1
ATOM 795 O O . ILE A 1 95 ? -13.428 0.518 -8.395 1.00 98.31 95 ILE A O 1
ATOM 799 N N . VAL A 1 96 ? -14.934 1.657 -7.180 1.00 98.38 96 VAL A N 1
ATOM 800 C CA . VAL A 1 96 ? -15.739 2.070 -8.339 1.00 98.38 96 VAL A CA 1
ATOM 801 C C . VAL A 1 96 ? -14.899 2.907 -9.300 1.00 98.38 96 VAL A C 1
ATOM 803 O O . VAL A 1 96 ? -14.893 2.606 -10.488 1.00 98.38 96 VAL A O 1
ATOM 806 N N . SER A 1 97 ? -14.141 3.888 -8.797 1.00 97.69 97 SER A N 1
ATOM 807 C CA . SER A 1 97 ? -13.242 4.721 -9.613 1.00 97.69 97 SER A CA 1
ATOM 808 C C . SER A 1 97 ? -12.200 3.895 -10.380 1.00 97.69 97 SER A C 1
ATOM 810 O O . SER A 1 97 ? -11.966 4.158 -11.558 1.00 97.69 97 SER A O 1
ATOM 812 N N . ILE A 1 98 ? -11.613 2.873 -9.742 1.00 97.94 98 ILE A N 1
ATOM 813 C CA . ILE A 1 98 ? -10.674 1.933 -10.376 1.00 97.94 98 ILE A CA 1
ATOM 814 C C . ILE A 1 98 ? -11.356 1.189 -11.525 1.00 97.94 98 ILE A C 1
ATOM 816 O O . ILE A 1 98 ? -10.780 1.092 -12.599 1.00 97.94 98 ILE A O 1
ATOM 820 N N . ILE A 1 99 ? -12.582 0.697 -11.329 1.00 97.75 99 ILE A N 1
ATOM 821 C CA . ILE A 1 99 ? -13.304 -0.068 -12.359 1.00 97.75 99 ILE A CA 1
ATOM 822 C C . ILE A 1 99 ? -13.649 0.804 -13.573 1.00 97.75 99 ILE A C 1
ATOM 824 O O . ILE A 1 99 ? -13.571 0.325 -14.701 1.00 97.75 99 ILE A O 1
ATOM 828 N N . ILE A 1 100 ? -14.052 2.060 -13.358 1.00 97.94 100 ILE A N 1
ATOM 829 C CA . ILE A 1 100 ? -14.546 2.919 -14.448 1.00 97.94 100 ILE A CA 1
ATOM 830 C C . ILE A 1 100 ? -13.441 3.683 -15.187 1.00 97.94 100 ILE A C 1
ATOM 832 O O . ILE A 1 100 ? -13.618 3.988 -16.363 1.00 97.94 100 ILE A O 1
ATOM 836 N N . SER A 1 101 ? -12.332 4.012 -14.513 1.00 97.19 101 SER A N 1
ATOM 837 C CA . SER A 1 101 ? -11.346 4.982 -15.014 1.00 97.19 101 SER A CA 1
ATOM 838 C C . SER A 1 101 ? -9.908 4.639 -14.608 1.00 97.19 101 SER A C 1
ATOM 840 O O . SER A 1 101 ? -9.141 5.533 -14.235 1.00 97.19 101 SER A O 1
ATOM 842 N N . PHE A 1 102 ? -9.520 3.359 -14.662 1.00 98.00 102 PHE A N 1
ATOM 843 C CA . PHE A 1 102 ? -8.186 2.937 -14.225 1.00 98.00 102 PHE A CA 1
ATOM 844 C C . PHE A 1 102 ? -7.049 3.676 -14.941 1.00 98.00 102 PHE A C 1
ATOM 846 O O . PHE A 1 102 ? -6.146 4.157 -14.267 1.00 98.00 102 PHE A O 1
ATOM 853 N N . ASP A 1 103 ? -7.108 3.840 -16.264 1.00 97.25 103 ASP A N 1
ATOM 854 C CA . ASP A 1 103 ? -6.027 4.482 -17.029 1.00 97.25 103 ASP A CA 1
ATOM 855 C C . ASP A 1 103 ? -5.778 5.930 -16.591 1.00 97.25 103 ASP A C 1
ATOM 857 O O . ASP A 1 103 ? -4.634 6.356 -16.437 1.00 97.25 103 ASP A O 1
ATOM 861 N N . ALA A 1 104 ? -6.849 6.683 -16.319 1.00 97.12 104 ALA A N 1
ATOM 862 C CA . ALA A 1 104 ? -6.745 8.052 -15.824 1.00 97.12 104 ALA A CA 1
ATOM 863 C C . ALA A 1 104 ? -6.142 8.098 -14.412 1.00 97.12 104 ALA A C 1
ATOM 865 O O . ALA A 1 104 ? -5.312 8.960 -14.122 1.00 97.12 104 ALA A O 1
ATOM 866 N N . LEU A 1 105 ? -6.524 7.160 -13.539 1.00 97.12 105 LEU A N 1
ATOM 867 C CA . LEU A 1 105 ? -5.944 7.036 -12.200 1.00 97.12 105 LEU A CA 1
ATOM 868 C C . LEU A 1 105 ? -4.473 6.614 -12.256 1.00 97.12 105 LEU A C 1
ATOM 870 O O . LEU A 1 105 ? -3.658 7.142 -11.502 1.00 97.12 105 LEU A O 1
ATOM 874 N N . PHE A 1 106 ? -4.130 5.695 -13.157 1.00 97.06 106 PHE A N 1
ATOM 875 C CA . PHE A 1 106 ? -2.767 5.236 -13.381 1.00 97.06 106 PHE A CA 1
ATOM 876 C C . PHE A 1 106 ? -1.891 6.391 -13.874 1.00 97.06 106 PHE A C 1
ATOM 878 O O . PHE A 1 106 ? -0.827 6.628 -13.307 1.00 97.06 106 PHE A O 1
ATOM 885 N N . LEU A 1 107 ? -2.362 7.179 -14.844 1.00 97.19 107 LEU A N 1
ATOM 886 C CA . LEU A 1 107 ? -1.670 8.383 -15.309 1.00 97.19 107 LEU A CA 1
ATOM 887 C C . LEU A 1 107 ? -1.500 9.419 -14.189 1.00 97.19 107 LEU A C 1
ATOM 889 O O . LEU A 1 107 ? -0.394 9.912 -13.973 1.00 97.19 107 LEU A O 1
ATOM 893 N N . LEU A 1 108 ? -2.573 9.720 -13.450 1.00 97.19 108 LEU A N 1
ATOM 894 C CA . LEU A 1 108 ? -2.541 10.691 -12.355 1.00 97.19 108 LEU A CA 1
ATOM 895 C C . LEU A 1 108 ? -1.551 10.277 -11.260 1.00 97.19 108 LEU A C 1
ATOM 897 O O . LEU A 1 108 ? -0.822 11.121 -10.741 1.00 97.19 108 LEU A O 1
ATOM 901 N N . PHE A 1 109 ? -1.496 8.985 -10.923 1.00 96.69 109 PHE A N 1
ATOM 902 C CA . PHE A 1 109 ? -0.510 8.452 -9.987 1.00 96.69 109 PHE A CA 1
ATOM 903 C C . PHE A 1 109 ? 0.913 8.756 -10.465 1.00 96.69 109 PHE A C 1
ATOM 905 O O . PHE A 1 109 ? 1.699 9.326 -9.708 1.00 96.69 109 PHE A O 1
ATOM 912 N N . HIS A 1 110 ? 1.227 8.451 -11.727 1.00 97.69 110 HIS A N 1
ATOM 913 C CA . HIS A 1 110 ? 2.569 8.677 -12.257 1.00 97.69 110 HIS A CA 1
ATOM 914 C C . HIS A 1 110 ? 2.936 10.161 -12.275 1.00 97.69 110 HIS A C 1
ATOM 916 O O . HIS A 1 110 ? 4.005 10.519 -11.799 1.00 97.69 110 HIS A O 1
ATOM 922 N N . GLN A 1 111 ? 2.027 11.033 -12.708 1.00 97.44 111 GLN A N 1
ATOM 923 C CA . GLN A 1 111 ? 2.247 12.485 -12.707 1.00 97.44 111 GLN A CA 1
ATOM 924 C C . GLN A 1 111 ? 2.392 13.080 -11.298 1.00 97.44 111 GLN A C 1
ATOM 926 O O . GLN A 1 111 ? 3.036 14.111 -11.122 1.00 97.44 111 GLN A O 1
ATOM 931 N N . THR A 1 112 ? 1.783 12.452 -10.289 1.00 97.81 112 THR A N 1
ATOM 932 C CA . THR A 1 112 ? 1.873 12.910 -8.896 1.00 97.81 112 THR A CA 1
ATOM 933 C C . THR A 1 112 ? 3.219 12.551 -8.271 1.00 97.81 112 THR A C 1
ATOM 935 O O . THR A 1 112 ? 3.773 13.344 -7.511 1.00 97.81 112 THR A O 1
ATOM 938 N N . PHE A 1 113 ? 3.739 11.355 -8.558 1.00 97.62 113 PHE A N 1
ATOM 939 C CA . PHE A 1 113 ? 4.942 10.831 -7.902 1.00 97.62 113 PHE A CA 1
ATOM 940 C C . PHE A 1 113 ? 6.225 10.958 -8.726 1.00 97.62 113 PHE A C 1
ATOM 942 O O . PHE A 1 113 ? 7.308 10.923 -8.142 1.00 97.62 113 PHE A O 1
ATOM 949 N N . PHE A 1 114 ? 6.122 11.138 -10.042 1.00 97.81 114 PHE A N 1
ATOM 950 C CA . PHE A 1 114 ? 7.256 11.247 -10.956 1.00 97.81 114 PHE A CA 1
ATOM 951 C C . PHE A 1 114 ? 7.145 12.538 -11.770 1.00 97.81 114 PHE A C 1
ATOM 953 O O . PHE A 1 114 ? 6.099 12.870 -12.322 1.00 97.81 114 PHE A O 1
ATOM 960 N N . ASN A 1 115 ? 8.246 13.280 -11.846 1.00 96.94 115 ASN A N 1
ATOM 961 C CA . ASN A 1 115 ? 8.329 14.593 -12.496 1.00 96.94 115 ASN A CA 1
ATOM 962 C C . ASN A 1 115 ? 9.132 14.561 -13.810 1.00 96.94 115 ASN A C 1
ATOM 964 O O . ASN A 1 115 ? 9.695 15.571 -14.227 1.00 96.94 115 ASN A O 1
ATOM 968 N N . ASN A 1 116 ? 9.246 13.382 -14.408 1.00 97.69 116 ASN A N 1
ATOM 969 C CA . ASN A 1 116 ? 10.047 13.083 -15.587 1.00 97.69 116 ASN A CA 1
ATOM 970 C C . ASN A 1 116 ? 9.348 11.985 -16.406 1.00 97.69 116 ASN A C 1
ATOM 972 O O . ASN A 1 116 ? 8.360 11.421 -15.942 1.00 97.69 116 ASN A O 1
ATOM 976 N N . ASP A 1 117 ? 9.871 11.661 -17.587 1.00 97.62 117 ASP A N 1
ATOM 977 C CA . ASP A 1 117 ? 9.254 10.702 -18.516 1.00 97.62 117 ASP A CA 1
ATOM 978 C C . ASP A 1 117 ? 9.775 9.262 -18.361 1.00 97.62 117 ASP A C 1
ATOM 980 O O . ASP A 1 117 ? 9.474 8.403 -19.186 1.00 97.62 117 ASP A O 1
ATOM 984 N N . ALA A 1 118 ? 10.552 8.949 -17.318 1.00 97.81 118 ALA A N 1
ATOM 985 C CA . ALA A 1 118 ? 11.177 7.631 -17.187 1.00 97.81 118 ALA A CA 1
ATOM 986 C C . ALA A 1 118 ? 10.176 6.480 -17.010 1.00 97.81 118 ALA A C 1
ATOM 988 O O . ALA A 1 118 ? 10.495 5.336 -17.326 1.00 97.81 118 ALA A O 1
ATOM 989 N N . TRP A 1 119 ? 8.959 6.782 -16.553 1.00 96.69 119 TRP A N 1
ATOM 990 C CA . TRP A 1 119 ? 7.850 5.832 -16.444 1.00 96.69 119 TRP A CA 1
ATOM 991 C C . TRP A 1 119 ? 7.190 5.495 -17.796 1.00 96.69 119 TRP A C 1
ATOM 993 O O . TRP A 1 119 ? 6.401 4.554 -17.875 1.00 96.69 119 TRP A O 1
ATOM 1003 N N . LEU A 1 120 ? 7.517 6.219 -18.875 1.00 96.62 120 LEU A N 1
ATOM 1004 C CA . LEU A 1 120 ? 7.065 5.920 -20.236 1.00 96.62 120 LEU A CA 1
ATOM 1005 C C . LEU A 1 120 ? 7.983 4.878 -20.888 1.00 96.62 120 LEU A C 1
ATOM 1007 O O . LEU A 1 120 ? 8.905 5.200 -21.636 1.00 96.62 120 LEU A O 1
ATOM 1011 N N . PHE A 1 121 ? 7.730 3.604 -20.597 1.00 97.12 121 PHE A N 1
ATOM 1012 C CA . PHE A 1 121 ? 8.537 2.502 -21.124 1.00 97.12 121 PHE A CA 1
ATOM 1013 C C . PHE A 1 121 ? 8.330 2.293 -22.625 1.00 97.12 121 PHE A C 1
ATOM 1015 O O . PHE A 1 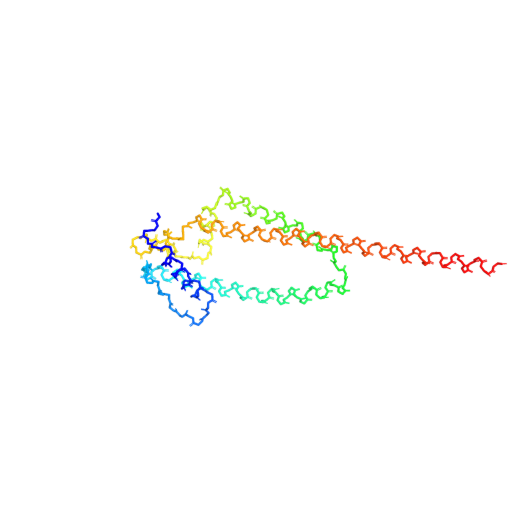121 ? 7.203 2.265 -23.125 1.00 97.12 121 PHE A O 1
ATOM 1022 N N . ASN A 1 122 ? 9.431 2.054 -23.338 1.00 96.38 122 ASN A N 1
ATOM 1023 C CA . ASN A 1 122 ? 9.398 1.591 -24.719 1.00 96.38 122 ASN A CA 1
ATOM 1024 C C . ASN A 1 122 ? 9.508 0.056 -24.729 1.00 96.38 122 ASN A C 1
ATOM 1026 O O . ASN A 1 122 ? 10.531 -0.469 -24.294 1.00 96.38 122 ASN A O 1
ATOM 1030 N N . PRO A 1 123 ? 8.529 -0.695 -25.269 1.00 95.62 123 PRO A N 1
ATOM 1031 C CA . PRO A 1 123 ? 8.572 -2.159 -25.289 1.00 95.62 123 PRO A CA 1
ATOM 1032 C C . PRO A 1 123 ? 9.811 -2.774 -25.961 1.00 95.62 123 PRO A C 1
ATOM 1034 O O . PRO A 1 123 ? 10.119 -3.935 -25.701 1.00 95.62 123 PRO A O 1
ATOM 1037 N N . ALA A 1 124 ? 10.508 -2.030 -26.829 1.00 95.69 124 ALA A N 1
ATOM 1038 C CA . ALA A 1 124 ? 11.739 -2.486 -27.473 1.00 95.69 124 ALA A CA 1
ATOM 1039 C C . ALA A 1 124 ? 12.961 -2.459 -26.537 1.00 95.69 124 ALA A C 1
ATOM 1041 O O . ALA A 1 124 ? 13.854 -3.289 -26.686 1.00 95.69 124 ALA A O 1
ATOM 1042 N N . THR A 1 125 ? 13.010 -1.521 -25.587 1.00 96.56 125 THR A N 1
ATOM 1043 C CA . THR A 1 125 ? 14.133 -1.350 -24.644 1.00 96.56 125 THR A CA 1
ATOM 1044 C C . THR A 1 125 ? 13.798 -1.794 -23.225 1.00 96.56 125 THR A C 1
ATOM 1046 O O . THR A 1 125 ? 14.700 -2.161 -22.480 1.00 96.56 125 THR A O 1
ATOM 1049 N N . ASP A 1 126 ? 12.513 -1.788 -22.872 1.00 97.19 126 ASP A N 1
ATOM 1050 C CA . ASP A 1 126 ? 11.965 -2.079 -21.547 1.00 97.19 126 ASP A CA 1
ATOM 1051 C C . ASP A 1 126 ? 10.764 -3.052 -21.666 1.00 97.19 126 ASP A C 1
ATOM 1053 O O . ASP A 1 126 ? 9.636 -2.730 -21.275 1.00 97.19 126 ASP A O 1
ATOM 1057 N N . PRO A 1 127 ? 10.958 -4.270 -22.218 1.00 96.06 127 PRO A N 1
ATOM 1058 C CA . PRO A 1 127 ? 9.889 -5.241 -22.483 1.00 96.06 127 PRO A CA 1
ATOM 1059 C C . PRO A 1 127 ? 9.128 -5.715 -21.237 1.00 96.06 127 PRO A C 1
ATOM 1061 O O . PRO A 1 127 ? 8.098 -6.377 -21.373 1.00 96.06 127 PRO A O 1
ATOM 1064 N N . ILE A 1 128 ? 9.589 -5.382 -20.026 1.00 95.75 128 ILE A N 1
ATOM 1065 C CA . ILE A 1 128 ? 8.886 -5.684 -18.771 1.00 95.75 128 ILE A CA 1
ATOM 1066 C C . ILE A 1 128 ? 7.457 -5.119 -18.751 1.00 95.75 128 ILE A C 1
ATOM 1068 O O . ILE A 1 128 ? 6.574 -5.748 -18.170 1.00 95.75 128 ILE A O 1
ATOM 1072 N N . ILE A 1 129 ? 7.184 -4.011 -19.458 1.00 95.44 129 ILE A N 1
ATOM 1073 C CA . ILE A 1 129 ? 5.825 -3.452 -19.591 1.00 95.44 129 ILE A CA 1
ATOM 1074 C C . ILE A 1 129 ? 4.837 -4.440 -20.227 1.00 95.44 129 ILE A C 1
ATOM 1076 O O . ILE A 1 129 ? 3.645 -4.412 -19.941 1.00 95.44 129 ILE A O 1
ATOM 1080 N N . LEU A 1 130 ? 5.325 -5.368 -21.055 1.00 95.06 130 LEU A N 1
ATOM 1081 C CA . LEU A 1 130 ? 4.496 -6.403 -21.671 1.00 95.06 130 LEU A CA 1
ATOM 1082 C C . LEU A 1 130 ? 4.125 -7.520 -20.682 1.00 95.06 130 LEU A C 1
ATOM 1084 O O . LEU A 1 130 ? 3.150 -8.237 -20.916 1.00 95.06 130 LEU A O 1
ATOM 1088 N N . ALA A 1 131 ? 4.911 -7.696 -19.612 1.00 94.44 131 ALA A N 1
ATOM 1089 C CA . ALA A 1 131 ? 4.639 -8.632 -18.517 1.00 94.44 131 ALA A CA 1
ATOM 1090 C C . ALA A 1 131 ? 3.823 -7.987 -17.388 1.00 94.44 131 ALA A C 1
ATOM 1092 O O . ALA A 1 131 ? 3.037 -8.672 -16.735 1.00 94.44 131 ALA A O 1
ATOM 1093 N N . LEU A 1 132 ? 4.010 -6.682 -17.174 1.00 95.06 132 LEU A N 1
ATOM 1094 C CA . LEU A 1 132 ? 3.338 -5.868 -16.162 1.00 95.06 132 LEU A CA 1
ATOM 1095 C C . LEU A 1 132 ? 2.531 -4.738 -16.832 1.00 95.06 132 LEU A C 1
ATOM 1097 O O . LEU A 1 132 ? 2.857 -3.566 -16.640 1.00 95.06 132 LEU A O 1
ATOM 1101 N N . PRO A 1 133 ? 1.504 -5.059 -17.642 1.00 95.25 133 PRO A N 1
ATOM 1102 C CA . PRO A 1 133 ? 0.678 -4.037 -18.275 1.00 95.25 133 PRO A CA 1
ATOM 1103 C C . PRO A 1 133 ? -0.219 -3.336 -17.241 1.00 95.25 133 PRO A C 1
ATOM 1105 O O . PRO A 1 133 ? -0.375 -3.811 -16.112 1.00 95.25 133 PRO A O 1
ATOM 1108 N N . ALA A 1 134 ? -0.849 -2.221 -17.616 1.00 95.56 134 ALA A N 1
ATOM 1109 C CA . ALA A 1 134 ? -1.720 -1.452 -16.722 1.00 95.56 134 ALA A CA 1
ATOM 1110 C C . ALA A 1 134 ? -2.807 -2.329 -16.069 1.00 95.56 134 ALA A C 1
ATOM 1112 O O . ALA A 1 134 ? -3.031 -2.259 -14.860 1.00 95.56 134 ALA A O 1
ATOM 1113 N N . GLU A 1 135 ? -3.409 -3.251 -16.819 1.00 95.75 135 GLU A N 1
ATOM 1114 C CA . GLU A 1 135 ? -4.445 -4.153 -16.317 1.00 95.75 135 GLU A CA 1
ATOM 1115 C C . GLU A 1 135 ? -3.932 -5.041 -15.183 1.00 95.75 135 GLU A C 1
ATOM 1117 O O . GLU A 1 135 ? -4.679 -5.323 -14.249 1.00 95.75 135 GLU A O 1
ATOM 1122 N N . PHE A 1 136 ? -2.664 -5.466 -15.202 1.00 95.62 136 PHE A N 1
ATOM 1123 C CA . PHE A 1 136 ? -2.083 -6.208 -14.079 1.00 95.62 136 PHE A CA 1
ATOM 1124 C C . PHE A 1 136 ? -2.153 -5.379 -12.791 1.00 95.62 136 PHE A C 1
ATOM 1126 O O . PHE A 1 136 ? -2.599 -5.873 -11.753 1.00 95.62 136 PHE A O 1
ATOM 1133 N N . PHE A 1 137 ? -1.793 -4.096 -12.859 1.00 97.19 137 PHE A N 1
ATOM 1134 C CA . PHE A 1 137 ? -1.904 -3.191 -11.719 1.00 97.19 137 PHE A CA 1
ATOM 1135 C C . PHE A 1 137 ? -3.357 -2.950 -11.315 1.00 97.19 137 PHE A C 1
ATOM 1137 O O . PHE A 1 137 ? -3.638 -2.972 -10.119 1.00 97.19 137 PHE A O 1
ATOM 1144 N N . MET A 1 138 ? -4.291 -2.823 -12.263 1.00 98.19 138 MET A N 1
ATOM 1145 C CA . MET A 1 138 ? -5.723 -2.710 -11.957 1.00 98.19 138 MET A CA 1
ATOM 1146 C C . MET A 1 138 ? -6.201 -3.871 -11.077 1.00 98.19 138 MET A C 1
ATOM 1148 O O . MET A 1 138 ? -6.812 -3.640 -10.034 1.00 98.19 138 MET A O 1
ATOM 1152 N N . HIS A 1 139 ? -5.866 -5.115 -11.440 1.00 98.06 139 HIS A N 1
ATOM 1153 C CA . HIS A 1 139 ? -6.222 -6.292 -10.641 1.00 98.06 139 HIS A CA 1
ATOM 1154 C C . HIS A 1 139 ? -5.598 -6.248 -9.239 1.00 98.06 139 HIS A C 1
ATOM 1156 O O . HIS A 1 139 ? -6.269 -6.579 -8.261 1.00 98.06 139 HIS A O 1
ATOM 1162 N N . ASN A 1 140 ? -4.346 -5.796 -9.115 1.00 97.25 140 ASN A N 1
ATOM 1163 C CA . ASN A 1 140 ? -3.690 -5.644 -7.814 1.00 97.25 140 ASN A CA 1
ATOM 1164 C C . ASN A 1 140 ? -4.355 -4.566 -6.946 1.00 97.25 140 ASN A C 1
ATOM 1166 O O . ASN A 1 140 ? -4.567 -4.792 -5.755 1.00 97.25 140 ASN A O 1
ATOM 1170 N N . PHE A 1 141 ? -4.728 -3.421 -7.526 1.00 97.19 141 PHE A N 1
ATOM 1171 C CA . PHE A 1 141 ? -5.460 -2.368 -6.819 1.00 97.19 141 PHE A CA 1
ATOM 1172 C C . PHE A 1 141 ? -6.843 -2.852 -6.368 1.00 97.19 141 PHE A C 1
ATOM 1174 O O . PHE A 1 141 ? -7.207 -2.645 -5.211 1.00 97.19 141 PHE A O 1
ATOM 1181 N N . LEU A 1 142 ? -7.584 -3.559 -7.228 1.00 98.44 142 LEU A N 1
ATOM 1182 C CA . LEU A 1 142 ? -8.873 -4.159 -6.865 1.00 98.44 142 LEU A CA 1
ATOM 1183 C C . LEU A 1 142 ? -8.734 -5.176 -5.730 1.00 98.44 142 LEU A C 1
ATOM 1185 O O . LEU A 1 142 ? -9.528 -5.152 -4.791 1.00 98.44 142 LEU A O 1
ATOM 1189 N N . LEU A 1 143 ? -7.715 -6.038 -5.777 1.00 98.38 143 LEU A N 1
ATOM 1190 C CA . LEU A 1 143 ? -7.436 -6.989 -4.702 1.00 98.38 143 LEU A CA 1
ATOM 1191 C C . LEU A 1 143 ? -7.113 -6.265 -3.390 1.00 98.38 143 LEU A C 1
ATOM 1193 O O . LEU A 1 143 ? -7.697 -6.581 -2.354 1.00 98.38 143 LEU A O 1
ATOM 1197 N N . ALA A 1 144 ? -6.214 -5.280 -3.426 1.00 97.38 144 ALA A N 1
ATOM 1198 C CA . ALA A 1 144 ? -5.803 -4.532 -2.243 1.00 97.38 144 ALA A CA 1
ATOM 1199 C C . ALA A 1 144 ? -6.984 -3.792 -1.598 1.00 97.38 144 ALA A C 1
ATOM 1201 O O .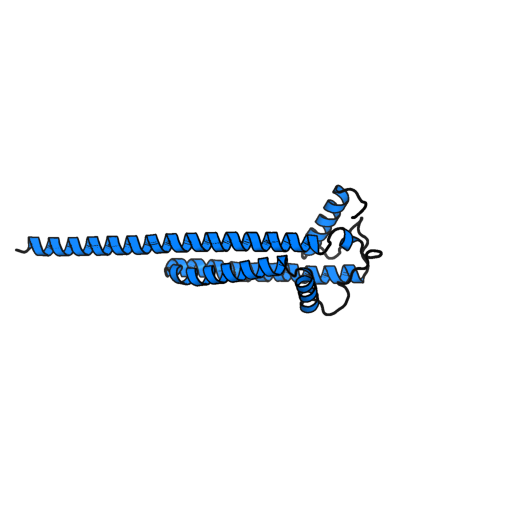 ALA A 1 144 ? -7.236 -3.959 -0.403 1.00 97.38 144 ALA A O 1
ATOM 1202 N N . PHE A 1 145 ? -7.752 -3.030 -2.380 1.00 97.81 145 PHE A N 1
ATOM 1203 C CA . PHE A 1 145 ? -8.917 -2.314 -1.862 1.00 97.81 145 PHE A CA 1
ATOM 1204 C C . PHE A 1 145 ? -10.065 -3.254 -1.480 1.00 97.81 145 PHE A C 1
ATOM 1206 O O . PHE A 1 145 ? -10.752 -2.989 -0.501 1.00 97.81 145 PHE A O 1
ATOM 1213 N N . GLY A 1 146 ? -10.226 -4.398 -2.150 1.00 98.44 146 GLY A N 1
ATOM 1214 C CA . GLY A 1 146 ? -11.166 -5.440 -1.727 1.00 98.44 146 GLY A CA 1
ATOM 1215 C C . GLY A 1 146 ? -10.830 -6.011 -0.345 1.00 98.44 146 GLY A C 1
ATOM 1216 O O . GLY A 1 146 ? -11.717 -6.184 0.492 1.00 98.44 146 GLY A O 1
ATOM 1217 N N . LEU A 1 147 ? -9.547 -6.245 -0.053 1.00 98.38 147 LEU A N 1
ATOM 1218 C CA . LEU A 1 147 ? -9.099 -6.663 1.281 1.00 98.38 147 LEU A CA 1
ATOM 1219 C C . LEU A 1 147 ? -9.320 -5.564 2.333 1.00 98.38 147 LEU A C 1
ATOM 1221 O O . LEU A 1 147 ? -9.755 -5.866 3.448 1.00 98.38 147 LEU A O 1
ATOM 1225 N N . VAL A 1 148 ? -9.065 -4.299 1.982 1.00 97.94 148 VAL A N 1
ATOM 1226 C CA . VAL A 1 148 ? -9.363 -3.139 2.843 1.00 97.94 148 VAL A CA 1
ATOM 1227 C C . VAL A 1 148 ? -10.859 -3.056 3.145 1.00 97.94 148 VAL A C 1
ATOM 1229 O O . VAL A 1 148 ? -11.238 -2.897 4.305 1.00 97.94 148 VAL A O 1
ATOM 1232 N N . GLU A 1 149 ? -11.711 -3.232 2.138 1.00 98.31 149 GLU A N 1
ATOM 1233 C CA . GLU A 1 149 ? -13.165 -3.216 2.279 1.00 98.31 149 GLU A CA 1
ATOM 1234 C C . GLU A 1 149 ? -13.642 -4.295 3.258 1.00 98.31 149 GLU A C 1
ATOM 1236 O O . GLU A 1 149 ? -14.352 -4.005 4.224 1.00 98.31 149 GLU A O 1
ATOM 1241 N N . ILE A 1 150 ? -13.171 -5.535 3.081 1.00 98.50 150 ILE A N 1
ATOM 1242 C CA . ILE A 1 150 ? -13.472 -6.647 3.993 1.00 98.50 150 ILE A CA 1
ATOM 1243 C C . ILE A 1 150 ? -13.027 -6.305 5.419 1.00 98.50 150 ILE A C 1
ATOM 1245 O O . ILE A 1 150 ? -13.797 -6.482 6.367 1.00 98.50 150 ILE A O 1
ATOM 1249 N N . PHE A 1 151 ? -11.808 -5.789 5.588 1.00 97.31 151 PHE A N 1
ATOM 1250 C CA . PHE A 1 151 ? -11.284 -5.400 6.895 1.00 97.31 151 PHE A CA 1
ATOM 1251 C C . PHE A 1 151 ? -12.159 -4.335 7.576 1.00 97.31 151 PHE A C 1
ATOM 1253 O O . PHE A 1 151 ? -12.485 -4.463 8.761 1.00 97.31 151 PHE A O 1
ATOM 1260 N N . LEU A 1 152 ? -12.588 -3.311 6.835 1.00 97.69 152 LEU A N 1
ATOM 1261 C CA . LEU A 1 152 ? -13.435 -2.234 7.348 1.00 97.69 152 LEU A CA 1
ATOM 1262 C C . LEU A 1 152 ? -14.831 -2.735 7.740 1.00 97.69 152 LEU A C 1
ATOM 1264 O O . LEU A 1 152 ? -15.321 -2.390 8.820 1.00 97.69 152 LEU A O 1
ATOM 1268 N N . VAL A 1 153 ? -15.452 -3.587 6.919 1.00 98.12 153 VAL A N 1
ATOM 1269 C CA . VAL A 1 153 ? -16.761 -4.198 7.211 1.00 98.12 153 VAL A CA 1
ATOM 1270 C C . VAL A 1 153 ? -16.685 -5.094 8.446 1.00 98.12 153 VAL A C 1
ATOM 1272 O O . VAL A 1 153 ? -17.512 -4.974 9.356 1.00 98.12 153 VAL A O 1
ATOM 1275 N N . VAL A 1 154 ? -15.669 -5.955 8.540 1.00 97.56 154 VAL A N 1
ATOM 1276 C CA . VAL A 1 154 ? -15.448 -6.803 9.722 1.00 97.56 154 VAL A CA 1
ATOM 1277 C C . VAL A 1 154 ? -15.234 -5.940 10.968 1.00 97.56 154 VAL A C 1
ATOM 1279 O O . VAL A 1 154 ? -15.862 -6.178 12.006 1.00 97.56 154 VAL A O 1
ATOM 1282 N N . GLY A 1 155 ? -14.416 -4.889 10.869 1.00 94.56 155 GLY A N 1
ATOM 1283 C CA . GLY A 1 155 ? -14.195 -3.923 11.945 1.00 94.56 155 GLY A CA 1
ATOM 1284 C C . GLY A 1 155 ? -15.485 -3.238 12.409 1.00 94.56 155 GLY A C 1
ATOM 1285 O O . GLY A 1 155 ? -15.753 -3.171 13.616 1.00 94.56 155 GLY A O 1
ATOM 1286 N N . TYR A 1 156 ? -16.333 -2.815 11.467 1.00 96.25 156 TYR A N 1
ATOM 1287 C CA . TYR A 1 156 ? -17.651 -2.238 11.739 1.00 96.25 156 TYR A CA 1
ATOM 1288 C C . TYR A 1 156 ? -18.549 -3.199 12.529 1.00 96.25 156 TYR A C 1
ATOM 1290 O O . TYR A 1 156 ? -19.122 -2.821 13.560 1.00 96.25 156 TYR A O 1
ATOM 1298 N N . VAL A 1 157 ? -18.650 -4.454 12.077 1.00 96.38 157 VAL A N 1
ATOM 1299 C CA . VAL A 1 157 ? -19.468 -5.492 12.724 1.00 96.38 157 VAL A CA 1
ATOM 1300 C C . VAL A 1 157 ? -18.967 -5.770 14.143 1.00 96.38 157 VAL A C 1
ATOM 1302 O O . VAL A 1 157 ? -19.763 -5.776 15.088 1.00 96.38 157 VAL A O 1
ATOM 1305 N N . ILE A 1 158 ? -17.653 -5.916 14.335 1.00 93.19 158 ILE A N 1
ATOM 1306 C CA . ILE A 1 158 ? -17.051 -6.127 15.661 1.00 93.19 158 ILE A CA 1
ATOM 1307 C C . ILE A 1 158 ? -17.358 -4.949 16.595 1.00 93.19 158 ILE A C 1
ATOM 1309 O O . ILE A 1 158 ? -17.735 -5.161 17.754 1.00 93.19 158 ILE A O 1
ATOM 1313 N N . ALA A 1 159 ? -17.223 -3.710 16.116 1.00 92.56 159 ALA A N 1
ATOM 1314 C CA . ALA A 1 159 ? -17.527 -2.519 16.906 1.00 92.56 159 ALA A CA 1
ATOM 1315 C C . ALA A 1 159 ? -19.005 -2.491 17.337 1.00 92.56 159 ALA A C 1
ATOM 1317 O O . ALA A 1 159 ? -19.292 -2.301 18.523 1.00 92.56 159 ALA A O 1
ATOM 1318 N N . LYS A 1 160 ? -19.938 -2.780 16.419 1.00 93.44 160 LYS A N 1
ATOM 1319 C CA . LYS A 1 160 ? -21.383 -2.907 16.698 1.00 93.44 160 LYS A CA 1
ATOM 1320 C C . LYS A 1 160 ? -21.674 -3.944 17.784 1.00 93.44 160 LYS A C 1
ATOM 1322 O O . LYS A 1 160 ? -22.410 -3.650 18.728 1.00 93.44 160 LYS A O 1
ATOM 1327 N N . VAL A 1 161 ? -21.084 -5.137 17.682 1.00 92.06 161 VAL A N 1
ATOM 1328 C CA . VAL A 1 161 ? -21.281 -6.217 18.664 1.00 92.06 161 VAL A CA 1
ATOM 1329 C C . VAL A 1 161 ? -20.762 -5.811 20.045 1.00 92.06 161 VAL A C 1
ATOM 1331 O O . VAL A 1 161 ? -21.455 -6.013 21.045 1.00 92.06 161 VAL A O 1
ATOM 1334 N N . LYS A 1 162 ? -19.578 -5.189 20.123 1.00 89.56 162 LYS A N 1
ATOM 1335 C CA . LYS A 1 162 ? -19.006 -4.727 21.400 1.00 89.56 162 LYS A CA 1
ATOM 1336 C C . LYS A 1 162 ? -19.868 -3.665 22.074 1.00 89.56 162 LYS A C 1
ATOM 1338 O O . LYS A 1 162 ? -20.077 -3.754 23.283 1.00 89.56 162 LYS A O 1
ATOM 1343 N N . ILE A 1 163 ? -20.390 -2.706 21.310 1.00 90.44 163 ILE A N 1
ATOM 1344 C CA . ILE A 1 163 ? -21.282 -1.660 21.828 1.00 90.44 163 ILE A CA 1
ATOM 1345 C C . ILE A 1 163 ? -22.548 -2.280 22.422 1.00 90.44 163 ILE A C 1
ATOM 1347 O O . ILE A 1 163 ? -22.853 -2.030 23.586 1.00 90.44 163 ILE A O 1
ATOM 1351 N N . ARG A 1 164 ? -23.220 -3.170 21.676 1.00 90.69 164 ARG A N 1
ATOM 1352 C CA . ARG A 1 164 ? -24.424 -3.873 22.150 1.00 90.69 164 ARG A CA 1
ATOM 1353 C C . ARG A 1 164 ? -24.172 -4.612 23.465 1.00 90.69 164 ARG A C 1
ATOM 1355 O O . ARG A 1 164 ? -24.967 -4.523 24.394 1.00 90.69 164 ARG A O 1
ATOM 1362 N N . ASN A 1 165 ? -23.049 -5.322 23.568 1.00 88.69 165 ASN A N 1
ATOM 1363 C CA . ASN A 1 165 ? -22.704 -6.060 24.783 1.00 88.69 165 ASN A CA 1
ATOM 1364 C C . ASN A 1 165 ? -22.438 -5.127 25.976 1.00 88.69 165 ASN A C 1
ATOM 1366 O O . ASN A 1 165 ? -22.829 -5.446 27.098 1.00 88.69 165 ASN A O 1
ATOM 1370 N N . GLN A 1 166 ? -21.800 -3.974 25.756 1.00 85.56 166 GLN A N 1
ATOM 1371 C CA . GLN A 1 166 ? -21.576 -2.981 26.810 1.00 85.56 166 GLN A CA 1
ATOM 1372 C C . GLN A 1 166 ? -22.879 -2.350 27.302 1.00 85.56 166 GLN A C 1
ATOM 1374 O O . GLN A 1 166 ? -23.069 -2.225 28.515 1.00 85.56 166 GLN A O 1
ATOM 1379 N N . ASP A 1 167 ? -23.776 -1.997 26.384 1.00 87.69 167 ASP A N 1
ATOM 1380 C CA . ASP A 1 167 ? -25.082 -1.431 26.720 1.00 87.69 167 ASP A CA 1
ATOM 1381 C C . ASP A 1 167 ? -25.919 -2.464 27.515 1.00 87.69 167 ASP A C 1
ATOM 1383 O O . ASP A 1 167 ? -26.408 -2.153 28.603 1.00 87.69 167 ASP A O 1
ATOM 1387 N N . ASN A 1 168 ? -25.943 -3.737 27.086 1.00 89.81 168 ASN A N 1
ATOM 1388 C CA . ASN A 1 168 ? -26.611 -4.839 27.802 1.00 89.81 168 ASN A CA 1
ATOM 1389 C C . ASN A 1 168 ? -26.061 -5.062 29.224 1.00 89.81 168 ASN A C 1
ATOM 1391 O O . ASN A 1 168 ? -26.820 -5.262 30.174 1.00 89.81 168 ASN A O 1
ATOM 1395 N N . LEU A 1 169 ? -24.733 -5.050 29.395 1.00 88.44 169 LEU A N 1
ATOM 1396 C CA . LEU A 1 169 ? -24.106 -5.202 30.714 1.00 88.44 169 LEU A CA 1
ATOM 1397 C C . LEU A 1 169 ? -24.439 -4.029 31.640 1.00 88.44 169 LEU A C 1
ATOM 1399 O O . LEU A 1 169 ? -24.628 -4.231 32.839 1.00 88.44 169 LEU A O 1
ATOM 1403 N N . THR A 1 170 ? -24.519 -2.819 31.091 1.00 86.88 170 THR A N 1
ATOM 1404 C CA . THR A 1 170 ? -24.881 -1.611 31.841 1.00 86.88 170 THR A CA 1
ATOM 1405 C C . THR A 1 170 ? -26.338 -1.685 32.298 1.00 86.88 170 THR A C 1
ATOM 1407 O O . THR A 1 170 ? -26.615 -1.496 33.481 1.00 86.88 170 THR A O 1
ATOM 1410 N N . GLN A 1 171 ? -27.251 -2.087 31.409 1.00 89.06 171 GLN A N 1
ATOM 1411 C CA . GLN A 1 171 ? -28.666 -2.283 31.736 1.00 89.06 171 GLN A CA 1
ATOM 1412 C C . GLN A 1 171 ? -28.867 -3.342 32.833 1.00 89.06 171 GLN A C 1
ATOM 1414 O O . GLN A 1 171 ? -29.563 -3.089 33.815 1.00 89.06 171 GLN A O 1
ATOM 1419 N N . ARG A 1 172 ? -28.197 -4.502 32.732 1.00 90.75 172 ARG A N 1
ATOM 1420 C CA . ARG A 1 172 ? -28.262 -5.565 33.757 1.00 90.75 172 ARG A CA 1
ATOM 1421 C C . ARG A 1 172 ? -27.759 -5.100 35.126 1.00 90.75 172 ARG A C 1
ATOM 1423 O O . ARG A 1 172 ? -28.328 -5.490 36.143 1.00 90.75 172 ARG A O 1
ATOM 1430 N N . LYS A 1 173 ? -26.694 -4.291 35.170 1.00 89.31 173 LYS A N 1
ATOM 1431 C CA . LYS A 1 173 ? -26.169 -3.729 36.427 1.00 89.31 173 LYS A CA 1
ATOM 1432 C C . LYS A 1 173 ? -27.152 -2.747 37.064 1.00 89.31 173 LYS A C 1
ATOM 1434 O O . LYS A 1 173 ? -27.376 -2.834 38.268 1.00 89.31 173 LYS A O 1
ATOM 1439 N N . ASN A 1 174 ? -27.759 -1.872 36.264 1.00 91.31 174 ASN A N 1
ATOM 1440 C CA . ASN A 1 174 ? -28.750 -0.909 36.746 1.00 91.31 174 ASN A CA 1
ATOM 1441 C C . ASN A 1 174 ? -29.992 -1.614 37.309 1.00 91.31 174 ASN A C 1
ATOM 1443 O O . ASN A 1 174 ? -30.423 -1.284 38.410 1.00 91.31 174 ASN A O 1
ATOM 1447 N N . LEU A 1 175 ? -30.491 -2.648 36.621 1.00 92.62 175 LEU A N 1
ATOM 1448 C CA . LEU A 1 175 ? -31.631 -3.444 37.087 1.00 92.62 175 LEU A CA 1
ATOM 1449 C C . LEU A 1 175 ? -31.342 -4.152 38.422 1.00 92.62 175 LEU A C 1
ATOM 1451 O O . LEU A 1 175 ? -32.146 -4.080 39.346 1.00 92.62 175 LEU A O 1
ATOM 1455 N N . LYS A 1 176 ? -30.172 -4.795 38.564 1.00 90.56 176 LYS A N 1
ATOM 1456 C CA . LYS A 1 176 ? -29.775 -5.437 39.833 1.00 90.56 176 LYS A CA 1
ATOM 1457 C C . LYS A 1 176 ? -29.684 -4.441 40.991 1.00 90.56 176 LYS A C 1
ATOM 1459 O O . LYS A 1 176 ? -30.076 -4.778 42.103 1.00 90.56 176 LYS A O 1
ATOM 1464 N N . ARG A 1 177 ? -29.171 -3.233 40.734 1.00 89.12 177 ARG A N 1
ATOM 1465 C CA . ARG A 1 177 ? -29.094 -2.165 41.738 1.00 89.12 177 ARG A CA 1
ATOM 1466 C C . ARG A 1 177 ? -30.489 -1.713 42.174 1.00 89.12 177 ARG A C 1
ATOM 1468 O O . ARG A 1 177 ? -30.706 -1.569 43.367 1.00 89.12 177 ARG A O 1
ATOM 1475 N N . GLN A 1 178 ? -31.419 -1.536 41.237 1.00 88.25 178 GLN A N 1
ATOM 1476 C CA . GLN A 1 178 ? -32.797 -1.148 41.550 1.00 88.25 178 GLN A CA 1
ATOM 1477 C C . GLN A 1 178 ? -33.507 -2.199 42.419 1.00 88.25 178 GLN A C 1
ATOM 1479 O O . GLN A 1 178 ? -34.031 -1.858 43.472 1.00 88.25 178 GLN A O 1
ATOM 1484 N N . ILE A 1 179 ? -33.427 -3.480 42.040 1.00 88.94 179 ILE A N 1
ATOM 1485 C CA . ILE A 1 179 ? -34.017 -4.587 42.816 1.00 88.94 179 ILE A CA 1
ATOM 1486 C C . ILE A 1 179 ? -33.394 -4.685 44.219 1.00 88.94 179 ILE A C 1
ATOM 1488 O O . ILE A 1 179 ? -34.091 -4.976 45.186 1.00 88.94 179 ILE A O 1
ATOM 1492 N N . GLY A 1 180 ? -32.079 -4.469 44.345 1.00 85.00 180 GLY A N 1
ATOM 1493 C CA . GLY A 1 180 ? -31.397 -4.465 45.644 1.00 85.00 180 GLY A CA 1
ATOM 1494 C C . GLY A 1 180 ? -31.911 -3.365 46.576 1.00 85.00 180 GLY A C 1
ATOM 1495 O O . GLY A 1 180 ? -32.225 -3.651 47.726 1.00 85.00 180 GLY A O 1
ATOM 1496 N N . VAL A 1 181 ? -32.066 -2.145 46.050 1.00 80.75 181 VAL A N 1
ATOM 1497 C CA . VAL A 1 181 ? -32.624 -1.002 46.793 1.00 80.75 181 VAL A CA 1
ATOM 1498 C C . VAL A 1 181 ? -34.069 -1.278 47.225 1.00 80.75 181 VAL A C 1
ATOM 1500 O O . VAL A 1 181 ? -34.408 -1.063 48.382 1.00 80.75 181 VAL A O 1
ATOM 1503 N N . GLU A 1 182 ? -34.916 -1.807 46.336 1.00 79.56 182 GLU A N 1
ATOM 1504 C CA . GLU A 1 182 ? -36.311 -2.143 46.672 1.00 79.56 182 GLU A CA 1
ATOM 1505 C C . GLU A 1 182 ? -36.412 -3.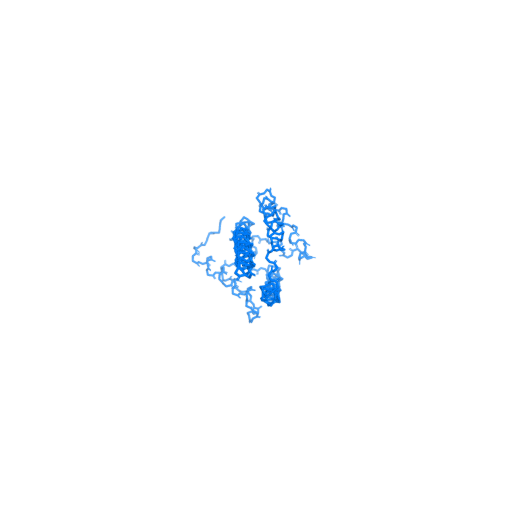184 47.799 1.00 79.56 182 GLU A C 1
ATOM 1507 O O . GLU A 1 182 ? -37.239 -3.040 48.702 1.00 79.56 182 GLU A O 1
ATOM 1512 N N . LYS A 1 183 ? -35.543 -4.204 47.794 1.00 77.31 183 LYS A N 1
ATOM 1513 C CA . LYS A 1 183 ? -35.503 -5.216 48.860 1.00 77.31 183 LYS A CA 1
ATOM 1514 C C . LYS A 1 183 ? -35.113 -4.625 50.213 1.00 77.31 183 LYS A C 1
ATOM 1516 O O . LYS A 1 183 ? -35.765 -4.943 51.202 1.00 77.31 183 LYS A O 1
ATOM 1521 N N . GLU A 1 184 ? -34.115 -3.747 50.252 1.00 74.38 184 GLU A N 1
ATOM 1522 C CA . GLU A 1 184 ? -33.656 -3.090 51.483 1.00 74.38 184 GLU A CA 1
ATOM 1523 C C . GLU A 1 184 ? -34.757 -2.219 52.116 1.00 74.38 184 GLU A C 1
ATOM 1525 O O . GLU A 1 184 ? -34.996 -2.299 53.320 1.00 74.38 184 GLU A O 1
ATOM 1530 N N . PHE A 1 185 ? -35.523 -1.482 51.302 1.00 68.75 185 PHE A N 1
ATOM 1531 C CA . PHE A 1 185 ? -36.687 -0.715 51.773 1.00 68.75 185 PHE A CA 1
ATOM 1532 C C . PHE A 1 185 ? -37.830 -1.590 52.311 1.00 68.75 185 PHE A C 1
ATOM 1534 O O . PHE A 1 185 ? -38.560 -1.155 53.202 1.00 68.75 185 PHE A O 1
ATOM 1541 N N . SER A 1 186 ? -38.010 -2.802 51.780 1.00 68.94 186 SER A N 1
ATOM 1542 C CA . SER A 1 186 ? -39.071 -3.719 52.225 1.00 68.94 186 SER A CA 1
ATOM 1543 C C . SER A 1 186 ? -38.777 -4.403 53.564 1.00 68.94 186 SER A C 1
ATOM 1545 O O . SER A 1 186 ? -39.711 -4.766 54.265 1.00 68.94 186 SER A O 1
ATOM 1547 N N . THR A 1 187 ? -37.502 -4.549 53.938 1.00 73.12 187 THR A N 1
ATOM 1548 C CA . THR A 1 187 ? -37.068 -5.192 55.194 1.00 73.12 187 THR A CA 1
ATOM 1549 C C . THR A 1 187 ? -37.010 -4.259 56.406 1.00 73.12 187 THR A C 1
ATOM 1551 O O . THR A 1 187 ? -36.812 -4.732 57.519 1.00 73.12 187 THR A O 1
ATOM 1554 N N . VAL A 1 188 ? -37.144 -2.945 56.204 1.00 69.31 188 VAL A N 1
ATOM 1555 C CA . VAL A 1 188 ? -37.074 -1.919 57.269 1.00 69.31 188 VAL A CA 1
ATOM 1556 C C . VAL A 1 188 ? -38.479 -1.479 57.738 1.00 69.31 188 VAL A C 1
ATOM 1558 O O . VAL A 1 188 ? -38.604 -0.608 58.595 1.00 69.31 188 VAL A O 1
ATOM 1561 N N . LYS A 1 189 ? -39.544 -2.085 57.199 1.00 52.66 189 LYS A N 1
ATOM 1562 C CA . LYS A 1 189 ? -40.937 -1.918 57.648 1.00 52.66 189 LYS A CA 1
ATOM 1563 C C . LYS A 1 189 ? -41.406 -3.153 58.400 1.00 52.66 189 LYS A C 1
ATOM 1565 O O . LYS A 1 189 ? -42.181 -2.961 59.359 1.00 52.66 189 LYS A O 1
#